Protein AF-A0A3D8YUL3-F1 (afdb_monomer_lite)

Secondary structure (DSSP, 8-state):
-----HHHHHHHHHTTS-EEEEEEEEEEEEEETTTTEEEEEEEEEEEEEE---GGGS-HHHHHHHHHHHHTT-SS---S--EEEETTTTEEEEE-SSS-EEEEESSHHHHHHHHHHTGGGS-GGGHHHHHHHHT-TTTT----HHHHHHHHHHHHHHHHHHT--TTS--EEEEEEEEEEETTTHHHHHHHHTTTT-EEEEEEE-SSEEEEEEEEEEEGGGHHHHHHHHHHHHHHTT-EEEEEEEEE--

Radius of gyration: 23.34 Å; chains: 1; bounding box: 50×56×54 Å

Structure (mmCIF, N/CA/C/O backbone):
data_AF-A0A3D8YUL3-F1
#
_entry.id   AF-A0A3D8YUL3-F1
#
loop_
_atom_site.group_PDB
_atom_site.id
_atom_site.type_symbol
_atom_site.label_atom_id
_atom_site.label_alt_id
_atom_site.label_comp_id
_atom_site.label_asym_id
_atom_site.label_entity_id
_atom_site.label_seq_id
_atom_site.pdbx_PDB_ins_code
_atom_site.Cartn_x
_atom_site.Cartn_y
_atom_site.Cartn_z
_atom_site.occupancy
_atom_site.B_iso_or_equiv
_atom_site.auth_seq_id
_atom_site.auth_comp_id
_atom_site.auth_asym_id
_atom_site.auth_atom_id
_atom_site.pdbx_PDB_model_num
ATOM 1 N N . MET A 1 1 ? -24.463 14.672 3.039 1.00 46.53 1 MET A N 1
ATOM 2 C CA . MET A 1 1 ? -24.343 13.556 3.994 1.00 46.53 1 MET A CA 1
ATOM 3 C C . MET A 1 1 ? -25.444 12.566 3.680 1.00 46.53 1 MET A C 1
ATOM 5 O O . MET A 1 1 ? -26.609 12.897 3.872 1.00 46.53 1 MET A O 1
ATOM 9 N N . PHE A 1 2 ? -25.088 11.415 3.109 1.00 48.72 2 PHE A N 1
ATOM 10 C CA . PHE A 1 2 ? -25.977 10.251 3.102 1.00 48.72 2 PHE A CA 1
ATOM 11 C C . PHE A 1 2 ? -26.257 9.870 4.565 1.00 48.72 2 PHE A C 1
ATOM 13 O O . PHE A 1 2 ? -25.435 10.176 5.428 1.00 48.72 2 PHE A O 1
ATOM 20 N N . GLY A 1 3 ? -27.456 9.363 4.858 1.00 52.59 3 GLY A N 1
ATOM 21 C CA . GLY A 1 3 ? -27.973 9.239 6.223 1.00 52.59 3 GLY A CA 1
ATOM 22 C C . GLY A 1 3 ? -26.987 8.537 7.153 1.00 52.59 3 GLY A C 1
ATOM 23 O O . GLY A 1 3 ? -26.767 7.342 7.031 1.00 52.59 3 GLY A O 1
ATOM 24 N N . ASN A 1 4 ? -26.388 9.287 8.077 1.00 60.47 4 ASN A N 1
ATOM 25 C CA . ASN A 1 4 ? -25.514 8.725 9.091 1.00 60.47 4 ASN A CA 1
ATOM 26 C C . ASN A 1 4 ? -26.386 7.976 10.120 1.00 60.47 4 ASN A C 1
ATOM 28 O O . ASN A 1 4 ? -26.908 8.587 11.050 1.00 60.4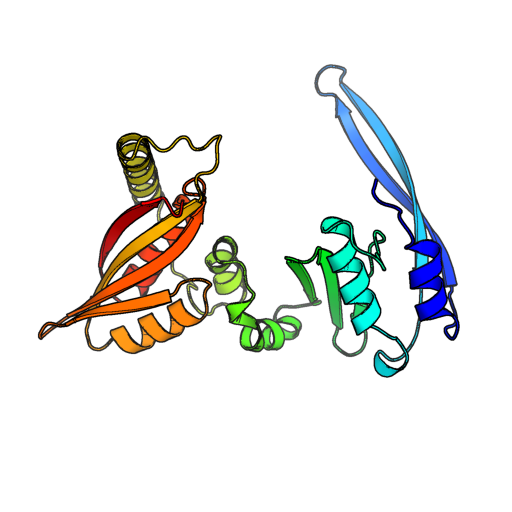7 4 ASN A O 1
ATOM 32 N N . ASN A 1 5 ? -26.572 6.668 9.927 1.00 66.31 5 ASN A N 1
ATOM 33 C CA . ASN A 1 5 ? -27.245 5.773 10.882 1.00 66.31 5 ASN A CA 1
ATOM 34 C C . ASN A 1 5 ? -26.291 5.195 11.943 1.00 66.31 5 ASN A C 1
ATOM 36 O O . ASN A 1 5 ? -26.680 4.298 12.694 1.00 66.31 5 ASN A O 1
ATOM 40 N N . THR A 1 6 ? -25.067 5.723 12.034 1.00 63.62 6 THR A N 1
ATOM 41 C CA . THR A 1 6 ? -24.030 5.204 12.930 1.00 63.62 6 THR A CA 1
ATOM 42 C C . THR A 1 6 ? -24.463 5.119 14.394 1.00 63.62 6 THR A C 1
ATOM 44 O O . THR A 1 6 ? -24.283 4.044 14.974 1.00 63.62 6 THR A O 1
ATOM 47 N N . PRO A 1 7 ? -25.074 6.159 15.008 1.00 66.31 7 PRO A N 1
ATOM 48 C CA . PRO A 1 7 ? -25.342 6.127 16.445 1.00 66.31 7 PRO A CA 1
ATOM 49 C C . PRO A 1 7 ? -26.291 4.995 16.856 1.00 66.31 7 PRO A C 1
ATOM 51 O O . PRO A 1 7 ? -26.137 4.421 17.933 1.00 66.31 7 PRO A O 1
ATOM 54 N N . GLU A 1 8 ? -27.254 4.662 15.992 1.00 80.50 8 GLU A N 1
ATOM 55 C CA . GLU A 1 8 ? -28.195 3.561 16.213 1.00 80.50 8 GLU A CA 1
ATOM 56 C C . GLU A 1 8 ? -27.529 2.214 15.921 1.00 80.50 8 GLU A C 1
ATOM 58 O O . GLU A 1 8 ? -27.559 1.317 16.761 1.00 80.50 8 GLU A O 1
ATOM 63 N N . TYR A 1 9 ? -26.847 2.083 14.780 1.00 89.81 9 TYR A N 1
ATOM 64 C CA . TYR A 1 9 ? -26.266 0.809 14.364 1.00 89.81 9 TYR A CA 1
ATOM 65 C C . TYR A 1 9 ? -25.121 0.341 15.272 1.00 89.81 9 TYR A C 1
ATOM 67 O O . TYR A 1 9 ? -25.131 -0.799 15.742 1.00 89.81 9 TYR A O 1
ATOM 75 N N . LEU A 1 10 ? -24.145 1.207 15.569 1.00 89.62 10 LEU A N 1
ATOM 76 C CA . LEU A 1 10 ? -23.041 0.848 16.463 1.00 89.62 10 LEU A CA 1
ATOM 77 C C . LEU A 1 10 ? -23.545 0.620 17.897 1.00 89.62 10 LEU A C 1
ATOM 79 O O . LEU A 1 10 ? -23.090 -0.308 18.571 1.00 89.62 10 LEU A O 1
ATOM 83 N N . GLY A 1 11 ? -24.530 1.409 18.339 1.00 87.81 11 GLY A N 1
ATOM 84 C CA . GLY A 1 11 ? -25.222 1.206 19.612 1.00 87.81 11 GLY A CA 1
ATOM 85 C C . GLY A 1 11 ? -25.878 -0.173 19.713 1.00 87.81 11 GLY A C 1
ATOM 86 O O . GLY A 1 11 ? -25.672 -0.879 20.701 1.00 87.81 11 GLY A O 1
ATOM 87 N N . ASP A 1 12 ? -26.591 -0.606 18.672 1.00 91.31 12 ASP A N 1
ATOM 88 C CA . ASP A 1 12 ? -27.233 -1.922 18.609 1.00 91.31 12 ASP A CA 1
ATOM 89 C C . ASP A 1 12 ? -26.212 -3.066 18.652 1.00 91.31 12 ASP A C 1
ATOM 91 O O . ASP A 1 12 ? -26.388 -4.037 19.403 1.00 91.31 12 ASP A O 1
ATOM 95 N N . LEU A 1 13 ? -25.111 -2.943 17.901 1.00 92.69 13 LEU A N 1
ATOM 96 C CA . LEU A 1 13 ? -24.024 -3.930 17.893 1.00 92.69 13 LEU A CA 1
ATOM 97 C C . LEU A 1 13 ? -23.342 -4.066 19.263 1.00 92.69 13 LEU A C 1
ATOM 99 O O . LEU A 1 13 ? -22.870 -5.153 19.610 1.00 92.69 13 LEU A O 1
ATOM 103 N N . LEU A 1 14 ? -23.308 -2.986 20.046 1.00 92.19 14 LEU A N 1
ATOM 104 C CA . LEU A 1 14 ? -22.691 -2.929 21.372 1.00 92.19 14 LEU A CA 1
ATOM 105 C C . LEU A 1 14 ? -23.702 -3.027 22.524 1.00 92.19 14 LEU A C 1
ATOM 107 O O . LEU A 1 14 ? -23.299 -3.000 23.682 1.00 92.19 14 LEU A O 1
ATOM 111 N N . SER A 1 15 ? -24.991 -3.229 22.239 1.00 90.12 15 SER A N 1
ATOM 112 C CA . SER A 1 15 ? -26.097 -3.196 23.218 1.00 90.12 15 SER A CA 1
ATOM 113 C C . SER A 1 15 ? -25.964 -4.157 24.407 1.00 90.12 15 SER A C 1
ATOM 115 O O . SER A 1 15 ? -26.596 -3.964 25.444 1.00 90.12 15 SER A O 1
ATOM 117 N N . LYS A 1 16 ? -25.154 -5.211 24.270 1.00 90.50 16 LYS A N 1
ATOM 118 C CA . LYS A 1 16 ? -24.886 -6.208 25.323 1.00 90.50 16 LYS A CA 1
ATOM 119 C C . LYS A 1 16 ? -23.620 -5.923 26.131 1.00 90.50 16 LYS A C 1
ATOM 121 O O . LYS A 1 16 ? -23.308 -6.691 27.039 1.00 90.50 16 LYS A O 1
ATOM 126 N N . GLN A 1 17 ? -22.865 -4.895 25.764 1.00 92.88 17 GLN A N 1
ATOM 127 C CA . GLN A 1 17 ? -21.595 -4.554 26.389 1.00 92.88 17 GLN A CA 1
ATOM 128 C C . GLN A 1 17 ? -21.795 -3.483 27.459 1.00 92.88 17 GLN A C 1
ATOM 130 O O . GLN A 1 17 ? -22.723 -2.679 27.388 1.00 92.88 17 GLN A O 1
ATOM 135 N N . ASN A 1 18 ? -20.902 -3.464 28.447 1.00 92.50 18 ASN A N 1
ATOM 136 C CA . ASN A 1 18 ? -20.789 -2.317 29.336 1.00 92.50 18 ASN A CA 1
ATOM 137 C C . ASN A 1 18 ? -19.987 -1.226 28.619 1.00 92.50 18 ASN A C 1
ATOM 139 O O . ASN A 1 18 ? -18.898 -1.512 28.117 1.00 92.50 18 ASN A O 1
ATOM 143 N N . ILE A 1 19 ? -20.534 -0.013 28.560 1.00 93.50 19 ILE A N 1
ATOM 144 C CA . ILE A 1 19 ? -19.929 1.122 27.863 1.00 93.50 19 ILE A CA 1
ATOM 145 C C . ILE A 1 19 ? -19.632 2.206 28.893 1.00 93.50 19 ILE A C 1
ATOM 147 O O . ILE A 1 19 ? -20.547 2.714 29.542 1.00 93.50 19 ILE A O 1
ATOM 151 N N . GLU A 1 20 ? -18.359 2.559 29.025 1.00 94.88 20 GLU A N 1
ATOM 152 C CA . GLU A 1 20 ? -17.929 3.740 29.772 1.00 94.88 20 GLU A CA 1
ATOM 153 C C . GLU A 1 20 ? -17.822 4.916 28.798 1.00 94.88 20 GLU A C 1
ATOM 155 O O . GLU A 1 20 ? -17.367 4.744 27.669 1.00 94.88 20 GLU A O 1
ATOM 160 N N . GLU A 1 21 ? -18.276 6.102 29.198 1.00 93.81 21 GLU A N 1
ATOM 161 C CA . GLU A 1 21 ? -18.210 7.302 28.359 1.00 93.81 21 GLU A CA 1
ATOM 162 C C . GLU A 1 21 ? -17.396 8.387 29.059 1.00 93.81 21 GLU A C 1
ATOM 164 O O . GLU A 1 21 ? -17.636 8.694 30.228 1.00 93.81 21 GLU A O 1
ATOM 169 N N . GLU A 1 22 ? -16.491 9.016 28.316 1.00 94.81 22 GLU A N 1
ATOM 170 C CA . GLU A 1 22 ? -15.745 10.191 28.755 1.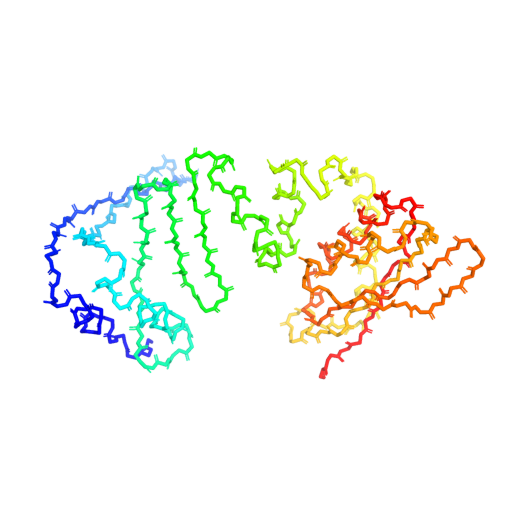00 94.81 22 GLU A CA 1
ATOM 171 C C . GLU A 1 22 ? -15.825 11.300 27.704 1.00 94.81 22 GLU A C 1
ATOM 173 O O . GLU A 1 22 ? -16.029 11.054 26.512 1.00 94.81 22 GLU A O 1
ATOM 178 N N . ILE A 1 23 ? -15.673 12.544 28.154 1.00 93.31 23 ILE A N 1
ATOM 179 C CA . ILE A 1 23 ? -15.516 13.704 27.277 1.00 93.31 23 ILE A CA 1
ATOM 180 C C . ILE A 1 23 ? -14.051 14.110 27.335 1.00 93.31 23 ILE A C 1
ATOM 182 O O . ILE A 1 23 ? -13.545 14.470 28.401 1.00 93.31 23 ILE A O 1
ATOM 186 N N . LEU A 1 24 ? -13.392 14.053 26.185 1.00 91.06 24 LEU A N 1
ATOM 187 C CA . LEU A 1 24 ? -12.014 14.476 26.002 1.00 91.06 24 LEU A CA 1
ATOM 188 C C . LEU A 1 24 ? -11.969 15.756 25.166 1.00 91.06 24 LEU A C 1
ATOM 190 O O . LEU A 1 24 ? -12.957 16.174 24.557 1.00 91.06 24 LEU A O 1
ATOM 194 N N . TYR A 1 25 ? -10.807 16.399 25.179 1.00 88.19 25 TYR A N 1
ATOM 195 C CA . TYR A 1 25 ? -10.575 17.637 24.456 1.00 88.19 25 TYR A CA 1
ATOM 196 C C . TYR A 1 25 ? -9.266 17.544 23.694 1.00 88.19 25 TYR A C 1
ATOM 198 O O . TYR A 1 25 ? -8.258 17.122 24.258 1.00 88.19 25 TYR A O 1
ATOM 206 N N . ASP A 1 26 ? -9.305 17.973 22.445 1.00 85.19 26 ASP A N 1
ATOM 207 C CA . ASP A 1 26 ? -8.142 18.187 21.603 1.00 85.19 26 ASP A CA 1
ATOM 208 C C . ASP A 1 26 ? -7.903 19.693 21.515 1.00 85.19 26 ASP A C 1
ATOM 210 O O . ASP A 1 26 ? -8.863 20.470 21.454 1.00 85.19 26 ASP A O 1
ATOM 214 N N . ILE A 1 27 ? -6.646 20.112 21.595 1.00 84.56 27 ILE A N 1
ATOM 215 C CA . ILE A 1 27 ? -6.261 21.522 21.530 1.00 84.56 27 ILE A CA 1
ATOM 216 C C . ILE A 1 27 ? -5.366 21.661 20.313 1.00 84.56 27 ILE A C 1
ATOM 218 O O . ILE A 1 27 ? -4.245 21.160 20.312 1.00 84.56 27 ILE A O 1
ATOM 222 N N . ASP A 1 28 ? -5.885 22.343 19.303 1.00 81.12 28 ASP A N 1
ATOM 223 C CA . ASP A 1 28 ? -5.140 22.703 18.108 1.00 81.12 28 ASP A CA 1
ATOM 224 C C . ASP A 1 28 ? -4.705 24.167 18.220 1.00 81.12 28 ASP A C 1
ATOM 226 O O . ASP A 1 28 ? -5.500 25.033 18.599 1.00 81.12 28 ASP A O 1
ATOM 230 N N . GLU A 1 29 ? -3.438 24.446 17.942 1.00 84.38 29 GLU A N 1
ATOM 231 C CA . GLU A 1 29 ? -2.856 25.782 18.045 1.00 84.38 29 GLU A CA 1
ATOM 232 C C . GLU A 1 29 ? -2.424 26.240 16.656 1.00 84.38 29 GLU A C 1
ATOM 234 O O . GLU A 1 29 ? -1.414 25.780 16.126 1.00 84.38 29 GLU A O 1
ATOM 239 N N . ASP A 1 30 ? -3.166 27.181 16.076 1.00 81.00 30 ASP A N 1
ATOM 240 C CA . ASP A 1 30 ? -2.811 27.767 14.788 1.00 81.00 30 ASP A CA 1
ATOM 241 C C . ASP A 1 30 ? -2.088 29.099 15.001 1.00 81.00 30 ASP A C 1
ATOM 243 O O . ASP A 1 30 ? -2.622 30.040 15.603 1.00 81.00 30 ASP A O 1
ATOM 247 N N . TYR A 1 31 ? -0.841 29.172 14.540 1.00 83.00 31 TYR A N 1
ATOM 248 C CA . TYR A 1 31 ? -0.029 30.376 14.626 1.00 83.00 31 TYR A CA 1
ATOM 249 C C . TYR A 1 31 ? -0.156 31.193 13.342 1.00 83.00 31 TYR A C 1
ATOM 251 O O . TYR A 1 31 ? 0.355 30.825 12.286 1.00 83.00 31 TYR A O 1
ATOM 259 N N . ASP A 1 32 ? -0.776 32.364 13.452 1.00 80.38 32 ASP A N 1
ATOM 260 C CA . ASP A 1 32 ? -0.859 33.313 12.352 1.00 80.38 32 ASP A CA 1
ATOM 261 C C . ASP A 1 32 ? 0.457 34.101 12.239 1.00 80.38 32 ASP A C 1
ATOM 263 O O . ASP A 1 32 ? 0.702 35.058 12.983 1.00 80.38 32 ASP A O 1
ATOM 267 N N . GLU A 1 33 ? 1.298 33.717 11.274 1.00 82.19 33 GLU A N 1
ATOM 268 C CA . GLU A 1 33 ? 2.580 34.375 10.983 1.00 82.19 33 GLU A CA 1
ATOM 269 C C . GLU A 1 33 ? 2.439 35.863 10.600 1.00 82.19 33 GLU A C 1
ATOM 271 O O . GLU A 1 33 ? 3.377 36.640 10.790 1.00 82.19 33 GLU A O 1
ATOM 276 N N . LEU A 1 34 ? 1.281 36.294 10.082 1.00 78.44 34 LEU A N 1
ATOM 277 C CA . LEU A 1 34 ? 1.038 37.677 9.655 1.00 78.44 34 LEU A CA 1
ATOM 278 C C . LEU A 1 34 ? 0.631 38.577 10.823 1.00 78.44 34 LEU A C 1
ATOM 280 O O . LEU A 1 34 ? 1.017 39.749 10.861 1.00 78.44 34 LEU A O 1
ATOM 284 N N . THR A 1 35 ? -0.165 38.063 11.765 1.00 85.00 35 THR A N 1
ATOM 285 C CA . THR A 1 35 ? -0.631 38.840 12.927 1.00 85.00 35 THR A CA 1
ATOM 286 C C . THR A 1 35 ? 0.176 38.587 14.200 1.00 85.00 35 THR A C 1
ATOM 288 O O . THR A 1 35 ? 0.048 39.354 15.161 1.00 85.00 35 THR A O 1
ATOM 291 N N . GLY A 1 36 ? 1.027 37.557 14.208 1.00 82.81 36 GLY A N 1
ATOM 292 C CA . GLY A 1 36 ? 1.832 37.137 15.352 1.00 82.81 36 GLY A CA 1
ATOM 293 C C . GLY A 1 36 ? 0.999 36.591 16.514 1.00 82.81 36 GLY A C 1
ATOM 294 O O . GLY A 1 36 ? 1.448 36.649 17.660 1.00 82.81 36 GLY A O 1
ATOM 295 N N . LYS A 1 37 ? -0.230 36.131 16.247 1.00 82.94 37 LYS A N 1
ATOM 296 C CA . LYS A 1 37 ? -1.164 35.608 17.250 1.00 82.94 37 LYS A CA 1
ATOM 297 C C . LYS A 1 37 ? -1.327 34.102 17.101 1.00 82.94 37 LYS A C 1
ATOM 299 O O . LYS A 1 37 ? -1.480 33.611 15.991 1.00 82.94 37 LYS A O 1
ATOM 304 N N . THR A 1 38 ? -1.395 33.408 18.230 1.00 83.25 38 THR A N 1
ATOM 305 C CA . THR A 1 38 ? -1.834 32.011 18.290 1.00 83.25 38 THR A CA 1
ATOM 306 C C . THR A 1 38 ? -3.340 31.970 18.524 1.00 83.25 38 THR A C 1
ATOM 308 O O . THR A 1 38 ? -3.849 32.635 19.433 1.00 83.25 38 THR A O 1
ATOM 311 N N . MET A 1 39 ? -4.058 31.223 17.694 1.00 81.75 39 MET A N 1
ATOM 312 C CA . MET A 1 39 ? -5.452 30.856 17.908 1.00 81.75 39 MET A CA 1
ATOM 313 C C . MET A 1 39 ? -5.497 29.434 18.454 1.00 81.75 39 MET A C 1
ATOM 315 O O . MET A 1 39 ? -5.098 28.498 17.774 1.00 81.75 39 MET A O 1
ATOM 319 N N . GLU A 1 40 ? -6.005 29.276 19.673 1.00 83.56 40 GLU A N 1
ATOM 320 C CA . GLU A 1 40 ? -6.256 27.957 20.255 1.00 83.56 40 GLU A CA 1
ATOM 321 C C . GLU A 1 40 ? -7.685 27.517 19.917 1.00 83.56 40 GLU A C 1
ATOM 323 O O . GLU A 1 40 ? -8.667 28.165 20.301 1.00 83.56 40 GLU A O 1
ATOM 328 N N . MET A 1 41 ? -7.814 26.405 19.203 1.00 79.88 41 MET A N 1
ATOM 329 C CA . MET A 1 41 ? -9.073 25.730 18.932 1.00 79.88 41 MET A CA 1
ATOM 330 C C . MET A 1 41 ? -9.198 24.518 19.846 1.00 79.88 41 MET A C 1
ATOM 332 O O . MET A 1 41 ? -8.473 23.538 19.721 1.00 79.88 41 MET A O 1
ATOM 336 N N . LYS A 1 42 ? -10.157 24.575 20.772 1.00 85.12 42 LYS A N 1
ATOM 337 C CA . LYS A 1 42 ? -10.472 23.450 21.652 1.00 85.12 42 LYS A CA 1
ATOM 338 C C . LYS A 1 42 ? -11.620 22.634 21.065 1.00 85.12 42 LYS A C 1
ATOM 340 O O . LYS A 1 42 ? -12.771 23.072 21.112 1.00 85.12 42 LYS A O 1
ATOM 345 N N . ASN A 1 43 ? -11.318 21.446 20.561 1.00 85.81 43 ASN A N 1
ATOM 346 C CA . ASN A 1 43 ? -12.297 20.512 20.023 1.00 85.81 43 ASN A CA 1
ATOM 347 C C . ASN A 1 43 ? -12.708 19.515 21.109 1.00 85.81 43 ASN A C 1
ATOM 349 O O . ASN A 1 43 ? -11.889 18.771 21.635 1.00 85.81 43 ASN A O 1
ATOM 353 N N . GLU A 1 44 ? -13.986 19.509 21.473 1.00 90.62 44 GLU A N 1
ATOM 354 C CA . GLU A 1 44 ? -14.546 18.522 22.397 1.00 90.62 44 GLU A CA 1
ATOM 355 C C . GLU A 1 44 ? -14.959 17.265 21.628 1.00 90.62 44 GLU A C 1
ATOM 357 O O . GLU A 1 44 ? -15.633 17.358 20.601 1.00 90.62 44 GLU A O 1
ATOM 362 N N . PHE A 1 45 ? -14.611 16.087 22.144 1.00 88.75 45 PHE A N 1
ATOM 363 C CA . PHE A 1 45 ? -15.058 14.821 21.577 1.00 88.75 45 PHE A CA 1
ATOM 364 C C . PHE A 1 45 ? -15.453 13.824 22.664 1.00 88.75 45 PHE A C 1
ATOM 366 O O . PHE A 1 45 ? -14.844 13.725 23.730 1.00 88.75 45 PHE A O 1
ATOM 373 N N . LYS A 1 46 ? -16.518 13.070 22.386 1.00 91.19 46 LYS A N 1
ATOM 374 C CA . LYS A 1 46 ? -16.999 12.000 23.256 1.00 91.19 46 LYS A CA 1
ATOM 375 C C . LYS A 1 46 ? -16.301 10.699 22.883 1.00 91.19 46 LYS A C 1
ATOM 377 O O . LYS A 1 46 ? -16.377 10.271 21.734 1.00 91.19 46 LYS A O 1
ATOM 382 N N . VAL A 1 47 ? -15.714 10.039 23.872 1.00 93.31 47 VAL A N 1
ATOM 383 C CA . VAL A 1 47 ? -15.101 8.720 23.720 1.00 93.31 47 VAL A CA 1
ATOM 384 C C . VAL A 1 47 ? -15.920 7.689 24.478 1.00 93.31 47 VAL A C 1
ATOM 386 O O . VAL A 1 47 ? -16.412 7.949 25.576 1.00 93.31 47 VAL A O 1
ATOM 389 N N . LYS A 1 48 ? -16.079 6.514 23.868 1.00 93.31 48 LYS A N 1
ATOM 390 C CA . LYS A 1 48 ? -16.744 5.359 24.469 1.00 93.31 48 LYS A CA 1
ATOM 391 C C . LYS A 1 48 ? -15.749 4.215 24.599 1.00 93.31 48 LYS A C 1
ATOM 393 O O . LYS A 1 48 ? -15.154 3.806 23.604 1.00 93.31 48 LYS A O 1
ATOM 398 N N . PHE A 1 49 ? -15.607 3.676 25.801 1.00 94.62 49 PHE A N 1
ATOM 399 C CA . PHE A 1 49 ? -14.746 2.539 26.093 1.00 94.62 49 PHE A CA 1
ATOM 400 C C . PHE A 1 49 ? -15.582 1.278 26.275 1.00 94.62 49 PHE A C 1
ATOM 402 O O . PHE A 1 49 ? -16.559 1.255 27.026 1.00 94.62 49 PHE A O 1
ATOM 409 N N . VAL A 1 50 ? -15.179 0.213 25.582 1.00 94.75 50 VAL A N 1
ATOM 410 C CA . VAL A 1 50 ? -15.804 -1.108 25.673 1.00 94.75 50 VAL A CA 1
ATOM 411 C C . VAL A 1 50 ? -14.739 -2.139 26.006 1.00 94.75 50 VAL A C 1
ATOM 413 O O . VAL A 1 50 ? -13.906 -2.487 25.172 1.00 94.75 50 VAL A O 1
ATOM 416 N N . TYR A 1 51 ? -14.796 -2.665 27.226 1.00 93.75 51 TYR A N 1
ATOM 417 C CA . TYR A 1 51 ? -13.889 -3.709 27.693 1.00 93.75 51 TYR A CA 1
ATOM 418 C C . TYR A 1 51 ? -14.540 -5.076 27.505 1.00 93.75 51 TYR A C 1
ATOM 420 O O . TYR A 1 51 ? -15.377 -5.501 28.301 1.00 93.75 51 TYR A O 1
ATOM 428 N N . SER A 1 52 ? -14.183 -5.770 26.425 1.00 92.31 52 SER A N 1
ATOM 429 C CA . SER A 1 52 ? -14.737 -7.091 26.128 1.00 92.31 52 SER A CA 1
ATOM 430 C C . SER A 1 52 ? -13.795 -7.926 25.270 1.00 92.31 52 SER A C 1
ATOM 432 O O . SER A 1 52 ? -12.955 -7.401 24.543 1.00 92.31 52 SER A O 1
ATOM 434 N N . GLY A 1 53 ? -13.941 -9.250 25.329 1.00 91.88 53 GLY A N 1
ATOM 435 C CA . GLY A 1 53 ? -13.210 -10.134 24.423 1.00 91.88 53 GLY A CA 1
ATOM 436 C C . GLY A 1 53 ? -13.723 -9.984 22.990 1.00 91.88 53 GLY A C 1
ATOM 437 O O . GLY A 1 53 ? -14.928 -10.000 22.776 1.00 91.88 53 GLY A O 1
ATOM 438 N N . LEU A 1 54 ? -12.838 -9.933 21.991 1.00 88.06 54 LEU A N 1
ATOM 439 C CA . LEU A 1 54 ? -13.205 -9.668 20.586 1.00 88.06 54 LEU A CA 1
ATOM 440 C C . LEU A 1 54 ? -14.358 -10.544 20.052 1.00 88.06 54 LEU A C 1
ATOM 442 O O . LEU A 1 54 ? -15.178 -10.085 19.265 1.00 88.06 54 LEU A O 1
ATOM 446 N N . LYS A 1 55 ? -14.457 -11.802 20.504 1.00 89.88 55 LYS A N 1
ATOM 447 C CA . LYS A 1 55 ? -15.514 -12.746 20.094 1.00 89.88 55 LYS A CA 1
ATOM 448 C C . LYS A 1 55 ? -16.922 -12.372 20.575 1.00 89.88 55 LYS A C 1
ATOM 450 O O . LYS A 1 55 ? -17.886 -12.905 20.034 1.00 89.88 55 LYS A O 1
ATOM 455 N N . SER A 1 56 ? -17.055 -11.529 21.598 1.00 91.62 56 SER A N 1
ATOM 456 C CA . SER A 1 56 ? -18.353 -11.032 22.075 1.00 91.62 56 SER A CA 1
ATOM 457 C C . SER A 1 56 ? -18.830 -9.807 21.282 1.00 91.62 56 SER A C 1
ATOM 459 O O . SER A 1 56 ? -19.991 -9.416 21.411 1.00 91.62 56 SER A O 1
ATOM 461 N N . ILE A 1 57 ? -17.944 -9.209 20.480 1.00 92.00 57 ILE A N 1
ATOM 462 C CA . ILE A 1 57 ? -18.204 -8.033 19.656 1.00 92.00 57 ILE A CA 1
ATOM 463 C C . ILE A 1 57 ? -18.460 -8.503 18.226 1.00 92.00 57 ILE A C 1
ATOM 465 O O . ILE A 1 57 ? -17.704 -9.300 17.666 1.00 92.00 57 ILE A O 1
ATOM 469 N N . SER A 1 58 ? -19.499 -7.967 17.591 1.00 94.00 58 SER A N 1
ATOM 470 C CA . SER A 1 58 ? -19.786 -8.188 16.168 1.00 94.00 58 SER A CA 1
ATOM 471 C C . SER A 1 58 ? -18.818 -7.399 15.271 1.00 94.00 58 SER A C 1
ATOM 473 O O . SER A 1 58 ? -19.239 -6.627 14.417 1.00 94.00 58 SER A O 1
ATOM 475 N N . TYR A 1 59 ? -17.504 -7.575 15.458 1.00 94.69 59 TYR A N 1
ATOM 476 C CA . TYR A 1 59 ? -16.460 -6.747 14.842 1.00 94.69 59 TYR A CA 1
ATOM 477 C C . TYR A 1 59 ? -16.534 -6.728 13.309 1.00 94.69 59 TYR A C 1
ATOM 479 O O . TYR A 1 59 ? -16.285 -5.700 12.697 1.00 94.69 59 TYR A O 1
ATOM 487 N N . ARG A 1 60 ? -16.948 -7.830 12.671 1.00 95.31 60 ARG A N 1
ATOM 488 C CA . ARG A 1 60 ? -17.136 -7.884 11.210 1.00 95.31 60 ARG A CA 1
ATOM 489 C C . ARG A 1 60 ? -18.211 -6.916 10.719 1.00 95.31 60 ARG A C 1
ATOM 491 O O . ARG A 1 60 ? -18.032 -6.286 9.684 1.00 95.31 60 ARG A O 1
ATOM 498 N N . GLU A 1 61 ? -19.304 -6.798 11.467 1.00 95.38 61 GLU A N 1
ATOM 499 C CA . GLU A 1 61 ? -20.400 -5.884 11.148 1.00 95.38 61 GLU A CA 1
ATOM 500 C C . GLU A 1 61 ? -20.003 -4.425 11.394 1.00 95.38 61 GLU A C 1
ATOM 502 O O . GLU A 1 61 ? -20.454 -3.548 10.658 1.00 95.38 61 GLU A O 1
ATOM 507 N N . ILE A 1 62 ? -19.106 -4.182 12.359 1.00 95.12 62 ILE A N 1
ATOM 508 C CA . ILE A 1 62 ? -18.484 -2.871 12.575 1.00 95.12 62 ILE A CA 1
ATOM 509 C C . ILE A 1 62 ? -17.605 -2.498 11.372 1.00 95.12 62 ILE A C 1
ATOM 511 O O . ILE A 1 62 ? -17.845 -1.476 10.740 1.00 95.12 62 ILE A O 1
ATOM 515 N N . LEU A 1 63 ? -16.644 -3.350 10.993 1.00 95.50 63 LEU A N 1
ATOM 516 C CA . LEU A 1 63 ? -15.746 -3.094 9.853 1.00 95.50 63 LEU A CA 1
ATOM 517 C C . LEU A 1 63 ? -16.520 -2.882 8.544 1.00 95.50 63 LEU A C 1
ATOM 519 O O . LEU A 1 63 ? -16.206 -1.992 7.758 1.00 95.50 63 LEU A O 1
ATOM 523 N N . LYS A 1 64 ? -17.580 -3.668 8.327 1.00 94.62 64 LYS A N 1
ATOM 524 C CA . LYS A 1 64 ? -18.482 -3.495 7.185 1.00 94.62 64 LYS A CA 1
ATOM 525 C C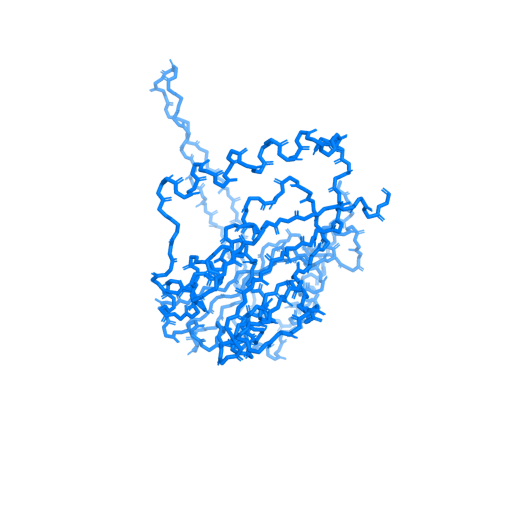 . LYS A 1 64 ? -19.207 -2.148 7.220 1.00 94.62 64 LYS A C 1
ATOM 527 O O . LYS A 1 64 ? -19.334 -1.514 6.178 1.00 94.62 64 LYS A O 1
ATOM 532 N N . GLY A 1 65 ? -19.682 -1.727 8.392 1.00 94.38 65 GLY A N 1
ATOM 533 C CA . GLY A 1 65 ? -20.303 -0.418 8.579 1.00 94.38 65 GLY A CA 1
ATOM 534 C C . GLY A 1 65 ? -19.344 0.725 8.246 1.00 94.38 65 GLY A C 1
ATOM 535 O O . GLY A 1 65 ? -19.732 1.641 7.526 1.00 94.38 65 GLY A O 1
ATOM 536 N N . ILE A 1 66 ? -18.088 0.632 8.694 1.00 94.31 66 ILE A N 1
ATOM 537 C CA . ILE A 1 66 ? -17.044 1.626 8.401 1.00 94.31 66 ILE A CA 1
ATOM 538 C C . ILE A 1 66 ? -16.834 1.747 6.889 1.00 94.31 66 ILE A C 1
ATOM 540 O O . ILE A 1 66 ? -17.001 2.823 6.325 1.00 94.31 66 ILE A O 1
ATOM 544 N N . GLY A 1 67 ? -16.579 0.631 6.199 1.00 93.75 67 GLY A N 1
ATOM 545 C CA . GLY A 1 67 ? -16.374 0.665 4.747 1.00 93.75 67 GLY A CA 1
ATOM 546 C C . GLY A 1 67 ? -17.604 1.142 3.956 1.00 93.75 67 GLY A C 1
ATOM 547 O O . GLY A 1 67 ? -17.490 1.782 2.914 1.00 93.75 67 GLY A O 1
ATOM 548 N N . ASN A 1 68 ? -18.810 0.879 4.459 1.00 93.31 68 ASN A N 1
ATOM 549 C CA . ASN A 1 68 ? -20.043 1.347 3.831 1.00 93.31 68 ASN A CA 1
ATOM 550 C C . ASN A 1 68 ? -20.225 2.874 3.895 1.00 93.31 68 ASN A C 1
ATOM 552 O O . ASN A 1 68 ? -20.925 3.419 3.038 1.00 93.31 68 ASN A O 1
ATOM 556 N N . TYR A 1 69 ? -19.619 3.554 4.876 1.00 90.31 69 TYR A N 1
ATOM 557 C CA . TYR A 1 69 ? -19.803 4.989 5.098 1.00 90.31 69 TYR A CA 1
ATOM 558 C C . TYR A 1 69 ? -19.301 5.834 3.918 1.00 90.31 69 TYR A C 1
ATOM 560 O O . TYR A 1 69 ? -20.077 6.620 3.369 1.00 90.31 69 TYR A O 1
ATOM 568 N N . GLU A 1 70 ? -18.066 5.616 3.447 1.00 83.50 70 GLU A N 1
ATOM 569 C CA . GLU A 1 70 ? -17.528 6.321 2.265 1.00 83.50 70 GLU A CA 1
ATOM 570 C C . GLU A 1 70 ? -18.299 5.984 0.980 1.00 83.50 70 GLU A C 1
ATOM 572 O O . GLU A 1 70 ? -18.470 6.826 0.099 1.00 83.50 70 GLU A O 1
ATOM 577 N N . GLN A 1 71 ? -18.841 4.768 0.896 1.00 85.88 71 GLN A N 1
ATOM 578 C CA . GLN A 1 71 ? -19.605 4.295 -0.260 1.00 85.88 71 GLN A CA 1
ATOM 579 C C . GLN A 1 71 ? -21.073 4.763 -0.258 1.00 85.88 71 GLN A C 1
ATOM 581 O O . GLN A 1 71 ? -21.817 4.443 -1.190 1.00 85.88 71 GLN A O 1
ATOM 586 N N . GLY A 1 72 ? -21.520 5.476 0.785 1.00 87.62 72 GLY A N 1
ATOM 587 C CA . GLY A 1 72 ? -22.908 5.920 0.941 1.00 87.62 72 GLY A CA 1
ATOM 588 C C . GLY A 1 72 ? -23.914 4.768 1.063 1.00 87.62 72 GLY A C 1
ATOM 589 O O . GLY A 1 72 ? -25.028 4.873 0.547 1.00 87.62 72 GLY A O 1
ATOM 590 N N . ARG A 1 73 ? -23.515 3.648 1.685 1.00 89.31 73 ARG A N 1
ATOM 591 C CA . ARG A 1 73 ? -24.330 2.430 1.852 1.00 89.31 73 ARG A CA 1
ATOM 592 C C . ARG A 1 73 ? -24.785 2.242 3.296 1.00 89.31 73 ARG A C 1
ATOM 594 O O . ARG A 1 73 ? -24.087 2.626 4.220 1.00 89.31 73 ARG A O 1
ATOM 601 N N . ASP A 1 74 ? -25.904 1.543 3.474 1.00 88.94 74 ASP A N 1
ATOM 602 C CA . ASP A 1 74 ? -26.421 1.156 4.789 1.00 88.94 74 ASP A CA 1
ATOM 603 C C . ASP A 1 74 ? -26.162 -0.333 5.104 1.00 88.94 74 ASP A C 1
ATOM 605 O O . ASP A 1 74 ? -26.229 -1.177 4.200 1.00 88.94 74 ASP A O 1
ATOM 609 N N . PRO A 1 75 ? -25.922 -0.702 6.377 1.00 90.88 75 PRO A N 1
ATOM 610 C CA . PRO A 1 75 ? -25.657 0.191 7.512 1.00 90.88 75 PRO A CA 1
ATOM 611 C C . PRO A 1 75 ? -24.271 0.847 7.398 1.00 90.88 75 PRO A C 1
ATOM 613 O O . PRO A 1 75 ? -23.373 0.251 6.801 1.00 90.88 75 PRO A O 1
ATOM 616 N N . SER A 1 76 ? -24.096 2.038 7.975 1.00 91.00 76 SER A N 1
ATOM 617 C CA . SER A 1 76 ? -22.852 2.820 7.923 1.00 91.00 76 SER A CA 1
ATOM 618 C C . SER A 1 76 ? -22.323 3.153 9.321 1.00 91.00 76 SER A C 1
ATOM 620 O O . SER A 1 76 ? -23.100 3.271 10.268 1.00 91.00 76 SER A O 1
ATOM 622 N N . ILE A 1 77 ? -20.999 3.277 9.450 1.00 92.19 77 ILE A N 1
ATOM 623 C CA . ILE A 1 77 ? -20.320 3.754 10.658 1.00 92.19 77 ILE A CA 1
ATOM 624 C C . ILE A 1 77 ? -19.337 4.859 10.277 1.00 92.19 77 ILE A C 1
ATOM 626 O O . ILE A 1 77 ? -18.314 4.585 9.667 1.00 92.19 77 ILE A O 1
ATOM 630 N N . GLY A 1 78 ? -19.660 6.100 10.628 1.00 89.19 78 GLY A N 1
ATOM 631 C CA . GLY A 1 78 ? -18.827 7.285 10.405 1.00 89.19 78 GLY A CA 1
ATOM 632 C C . GLY A 1 78 ? -18.009 7.714 11.625 1.00 89.19 78 GLY A C 1
ATOM 633 O O . GLY A 1 78 ? -17.336 8.738 11.577 1.00 89.19 78 GLY A O 1
ATOM 634 N N . GLU A 1 79 ? -18.098 6.979 12.733 1.00 89.75 79 GLU A N 1
ATOM 635 C CA . GLU A 1 79 ? -17.286 7.210 13.930 1.00 89.75 79 GLU A CA 1
ATOM 636 C C . GLU A 1 79 ? -15.973 6.426 13.848 1.00 89.75 79 GLU A C 1
ATOM 638 O O . GLU A 1 79 ? -15.942 5.302 13.346 1.00 89.75 79 GLU A O 1
ATOM 643 N N . SER A 1 80 ? -14.891 6.991 14.385 1.00 91.94 80 SER A N 1
ATOM 644 C CA . SER A 1 80 ? -13.603 6.299 14.475 1.00 91.94 80 SER A CA 1
ATOM 645 C C . SER A 1 80 ? -13.667 5.185 15.518 1.00 91.94 80 SER A C 1
ATOM 647 O O . SER A 1 80 ? -13.885 5.438 16.705 1.00 91.94 80 SER A O 1
ATOM 649 N N . VAL A 1 81 ? -13.455 3.942 15.081 1.00 94.44 81 VAL A N 1
ATOM 650 C CA . VAL A 1 81 ? -13.462 2.764 15.956 1.00 94.44 81 VAL A CA 1
ATOM 651 C C . VAL A 1 81 ? -12.074 2.140 16.006 1.00 94.44 81 VAL A C 1
ATOM 653 O O . VAL A 1 81 ? -11.561 1.641 15.006 1.00 94.44 81 VAL A O 1
ATOM 656 N N . TYR A 1 82 ? -11.496 2.112 17.205 1.00 96.00 82 TYR A N 1
ATOM 657 C CA . TYR A 1 82 ? -10.194 1.508 17.470 1.00 96.00 82 TYR A CA 1
ATOM 658 C C . TYR A 1 82 ? -10.369 0.155 18.157 1.00 96.00 82 TYR A C 1
ATOM 660 O O . TYR A 1 82 ? -11.043 0.042 19.182 1.00 96.00 82 TYR A O 1
ATOM 668 N N . PHE A 1 83 ? -9.721 -0.875 17.619 1.00 95.94 83 PHE A N 1
ATOM 669 C CA . PHE A 1 83 ? -9.621 -2.182 18.259 1.00 95.94 83 PHE A CA 1
ATOM 670 C C . PHE A 1 83 ? -8.267 -2.287 18.953 1.00 95.94 83 PHE A C 1
ATOM 672 O O . PHE A 1 83 ? -7.230 -2.318 18.293 1.00 95.94 83 PHE A O 1
ATOM 679 N N . ILE A 1 84 ? -8.273 -2.349 20.284 1.00 95.12 84 ILE A N 1
ATOM 680 C CA . ILE A 1 84 ? -7.055 -2.369 21.100 1.00 95.12 84 ILE A CA 1
ATOM 681 C C . ILE A 1 84 ? -6.900 -3.755 21.725 1.00 95.12 84 ILE A C 1
ATOM 683 O O . ILE A 1 84 ? -7.731 -4.190 22.523 1.00 95.12 84 ILE A O 1
ATOM 687 N N . SER A 1 85 ? -5.826 -4.452 21.366 1.00 93.50 85 SER A N 1
ATOM 688 C CA . SER A 1 85 ? -5.438 -5.734 21.947 1.00 93.50 85 SER A CA 1
ATOM 689 C C . SER A 1 85 ? -4.359 -5.506 22.996 1.00 93.50 85 SER A C 1
ATOM 691 O O . SER A 1 85 ? -3.181 -5.397 22.667 1.00 93.50 85 SER A O 1
ATOM 693 N N . THR A 1 86 ? -4.753 -5.453 24.267 1.00 91.12 86 THR A N 1
ATOM 694 C CA . THR A 1 86 ? -3.822 -5.262 25.395 1.00 91.12 86 THR A CA 1
ATOM 695 C C . THR A 1 86 ? -2.945 -6.483 25.673 1.00 91.12 86 THR A C 1
ATOM 697 O O . THR A 1 86 ? -1.925 -6.361 26.333 1.00 91.12 86 THR A O 1
ATOM 700 N N . GLU A 1 87 ? -3.328 -7.664 25.183 1.00 90.75 87 GLU A N 1
ATOM 701 C CA . GLU A 1 87 ? -2.516 -8.884 25.284 1.00 90.75 87 GLU A CA 1
ATOM 702 C C . GLU A 1 87 ? -1.373 -8.893 24.264 1.00 90.75 87 GLU A C 1
ATOM 704 O O . GLU A 1 87 ? -0.303 -9.427 24.538 1.00 90.75 87 GLU A O 1
ATOM 709 N N . ASN A 1 88 ? -1.614 -8.325 23.079 1.00 90.00 88 ASN A N 1
ATOM 710 C CA . ASN A 1 88 ? -0.665 -8.363 21.968 1.00 90.00 88 ASN A CA 1
ATOM 711 C C . ASN A 1 88 ? 0.012 -7.010 21.723 1.00 90.00 88 ASN A C 1
ATOM 713 O O . ASN A 1 88 ? 0.811 -6.912 20.800 1.00 90.00 88 ASN A O 1
ATOM 717 N N . ASP A 1 89 ? -0.310 -5.979 22.508 1.00 94.00 89 ASP A N 1
ATOM 718 C CA . ASP A 1 89 ? 0.204 -4.615 22.354 1.00 94.00 89 ASP A CA 1
ATOM 719 C C . ASP A 1 89 ? -0.041 -4.010 20.957 1.00 94.00 89 ASP A C 1
ATOM 721 O O . ASP A 1 89 ? 0.794 -3.273 20.427 1.00 94.00 89 ASP A O 1
ATOM 725 N N . VAL A 1 90 ? -1.195 -4.334 20.355 1.00 93.94 90 VAL A N 1
ATOM 726 C CA . VAL A 1 90 ? -1.588 -3.904 19.001 1.00 93.94 90 VAL A CA 1
ATOM 727 C C . VAL A 1 90 ? -2.840 -3.036 19.042 1.00 93.94 90 VAL A C 1
ATOM 729 O O . VAL A 1 90 ? -3.823 -3.383 19.701 1.00 93.94 90 VAL A O 1
ATOM 732 N N . VAL A 1 91 ? -2.837 -1.958 18.261 1.00 96.25 91 VAL A N 1
ATOM 733 C CA . VAL A 1 91 ? -4.027 -1.167 17.930 1.00 96.25 91 VAL A CA 1
ATOM 734 C C . VAL A 1 91 ? -4.318 -1.313 16.444 1.00 96.25 91 VAL A C 1
ATOM 736 O O . VAL A 1 91 ? -3.425 -1.153 15.619 1.00 96.25 91 VAL A O 1
ATOM 739 N N . PHE A 1 92 ? -5.567 -1.600 16.102 1.00 96.00 92 PHE A N 1
ATOM 740 C CA . PHE A 1 92 ? -6.052 -1.669 14.730 1.00 96.00 92 PHE A CA 1
ATOM 741 C C . PHE A 1 92 ? -7.127 -0.603 14.505 1.00 96.00 92 PHE A C 1
ATOM 743 O O . PHE A 1 92 ? -8.069 -0.495 15.296 1.00 96.00 92 PHE A O 1
ATOM 750 N N . HIS A 1 93 ? -7.001 0.151 13.416 1.00 96.69 93 HIS A N 1
ATOM 751 C CA . HIS A 1 93 ? -7.932 1.207 13.033 1.00 96.69 93 HIS A CA 1
ATOM 752 C C . HIS A 1 93 ? -8.232 1.125 11.536 1.00 96.69 93 HIS A C 1
ATOM 754 O O . HIS A 1 93 ? -7.353 1.344 10.714 1.00 96.69 93 HIS A O 1
ATOM 760 N N . MET A 1 94 ? -9.474 0.811 11.172 1.00 95.81 94 MET A N 1
ATOM 761 C CA . MET A 1 94 ? -9.956 0.928 9.793 1.00 95.81 94 MET A CA 1
ATOM 762 C C . MET A 1 94 ? -10.667 2.271 9.666 1.00 95.81 94 MET A C 1
ATOM 764 O O . MET A 1 94 ? -11.572 2.534 10.455 1.00 95.81 94 MET A O 1
ATOM 768 N N . TYR A 1 95 ? -10.256 3.102 8.710 1.00 92.12 95 TYR A N 1
ATOM 769 C CA . TYR A 1 95 ? -10.830 4.439 8.516 1.00 92.12 95 TYR A CA 1
ATOM 770 C C . TYR A 1 95 ? -11.752 4.528 7.295 1.00 92.12 95 TYR A C 1
ATOM 772 O O . TYR A 1 95 ? -12.686 5.325 7.312 1.00 92.12 95 TYR A O 1
ATOM 780 N N . ASP A 1 96 ? -11.547 3.699 6.268 1.00 90.06 96 ASP A N 1
ATOM 781 C CA . ASP A 1 96 ? -12.437 3.592 5.106 1.00 90.06 96 ASP A CA 1
ATOM 782 C C . ASP A 1 96 ? -12.431 2.165 4.519 1.00 90.06 96 ASP A C 1
ATOM 784 O O . ASP A 1 96 ? -11.901 1.231 5.121 1.00 90.06 96 ASP A O 1
ATOM 788 N N . ASP A 1 97 ? -13.050 1.962 3.353 1.00 90.44 97 ASP A N 1
ATOM 789 C CA . ASP A 1 97 ? -13.097 0.668 2.660 1.00 90.44 97 ASP A CA 1
ATOM 790 C C . ASP A 1 97 ? -11.812 0.288 1.904 1.00 90.44 97 ASP A C 1
ATOM 792 O O . ASP A 1 97 ? -11.740 -0.806 1.335 1.00 90.44 97 ASP A O 1
ATOM 796 N N . ARG A 1 98 ? -10.801 1.160 1.898 1.00 88.19 98 ARG A N 1
ATOM 797 C CA . ARG A 1 98 ? -9.536 1.006 1.167 1.00 88.19 98 ARG A CA 1
ATOM 798 C C . ARG A 1 98 ? -8.331 0.855 2.091 1.00 88.19 98 ARG A C 1
ATOM 800 O O . ARG A 1 98 ? -7.313 0.335 1.641 1.00 88.19 98 ARG A O 1
ATOM 807 N N . GLY A 1 99 ? -8.425 1.300 3.342 1.00 91.00 99 GLY A N 1
ATOM 808 C CA . GLY A 1 99 ? -7.273 1.450 4.218 1.00 91.00 99 GLY A CA 1
ATOM 809 C C . GLY A 1 99 ? -7.537 1.173 5.696 1.00 91.00 99 GLY A C 1
ATOM 810 O O . GLY A 1 99 ? -8.637 1.323 6.234 1.00 91.00 99 GLY A O 1
ATOM 811 N N . CYS A 1 100 ? -6.468 0.751 6.363 1.00 94.69 100 CYS A N 1
ATOM 812 C CA . CYS A 1 100 ? -6.404 0.588 7.805 1.00 94.69 100 CYS A CA 1
ATOM 813 C C . CYS A 1 100 ? -4.974 0.799 8.303 1.00 94.69 100 CYS A C 1
ATOM 815 O O . CYS A 1 100 ? -4.017 0.501 7.588 1.00 94.69 100 CYS A O 1
ATOM 817 N N . ASP A 1 101 ? -4.850 1.199 9.561 1.00 95.19 101 ASP A N 1
ATOM 818 C CA . ASP A 1 101 ? -3.589 1.328 10.273 1.00 95.19 101 ASP A CA 1
ATOM 819 C C . ASP A 1 101 ? -3.461 0.248 11.347 1.00 95.19 101 ASP A C 1
ATOM 821 O O . ASP A 1 101 ? -4.433 -0.134 12.015 1.00 95.19 101 ASP A O 1
ATOM 825 N N . VAL A 1 102 ? -2.227 -0.216 11.540 1.00 95.31 102 VAL A N 1
ATOM 826 C CA . VAL A 1 102 ? -1.859 -1.129 12.622 1.00 95.31 102 VAL A CA 1
ATOM 827 C C . VAL A 1 102 ? -0.691 -0.532 13.386 1.00 95.31 102 VAL A C 1
ATOM 829 O O . VAL A 1 102 ? 0.400 -0.367 12.845 1.00 95.31 102 VAL A O 1
ATOM 832 N N . PHE A 1 103 ? -0.914 -0.241 14.661 1.00 95.19 103 PHE A N 1
ATOM 833 C CA . PHE A 1 103 ? 0.107 0.268 15.564 1.00 95.19 103 PHE A CA 1
ATOM 834 C C . PHE A 1 103 ? 0.545 -0.845 16.507 1.00 95.19 103 PHE A C 1
ATOM 836 O O . PHE A 1 103 ? -0.278 -1.625 16.986 1.00 95.19 103 PHE A O 1
ATOM 843 N N . GLY A 1 104 ? 1.839 -0.900 16.797 1.00 93.81 104 GLY A N 1
ATOM 844 C CA . GLY A 1 104 ? 2.404 -1.771 17.818 1.00 93.81 104 GLY A CA 1
ATOM 845 C C . GLY A 1 104 ? 3.382 -0.989 18.679 1.00 93.81 104 GLY A C 1
ATOM 846 O O . GLY A 1 104 ? 3.992 -0.031 18.207 1.00 93.81 104 GLY A O 1
ATOM 847 N N . LEU A 1 105 ? 3.556 -1.397 19.937 1.00 89.62 105 LEU A N 1
ATOM 848 C CA . LEU A 1 105 ? 4.492 -0.720 20.849 1.00 89.62 105 LEU A CA 1
ATOM 849 C C . LEU A 1 105 ? 5.956 -0.804 20.392 1.00 89.62 105 LEU A C 1
ATOM 851 O O . LEU A 1 105 ? 6.784 0.004 20.808 1.00 89.62 105 LEU A O 1
ATOM 855 N N . ASN A 1 106 ? 6.297 -1.801 19.575 1.00 91.56 106 ASN A N 1
ATOM 856 C CA . ASN A 1 106 ? 7.627 -1.964 19.003 1.00 91.56 106 ASN A CA 1
ATOM 857 C C . ASN A 1 106 ? 7.580 -2.760 17.686 1.00 91.56 106 ASN A C 1
ATOM 859 O O . ASN A 1 106 ? 6.584 -3.406 17.356 1.00 91.56 106 ASN A O 1
ATOM 863 N N . LYS A 1 107 ? 8.704 -2.758 16.958 1.00 92.81 107 LYS A N 1
ATOM 864 C CA . LYS A 1 107 ? 8.901 -3.502 15.701 1.00 92.81 107 LYS A CA 1
ATOM 865 C C . LYS A 1 107 ? 8.572 -4.996 15.826 1.00 92.81 107 LYS A C 1
ATOM 867 O O . LYS A 1 107 ? 7.960 -5.561 14.925 1.00 92.81 107 LYS A O 1
ATOM 872 N N . GLY A 1 108 ? 8.940 -5.631 16.941 1.00 94.12 108 GLY A N 1
ATOM 873 C CA . GLY A 1 108 ? 8.693 -7.057 17.177 1.00 94.12 108 GLY A CA 1
ATOM 874 C C . GLY A 1 108 ? 7.205 -7.404 17.230 1.00 94.12 108 GLY A C 1
ATOM 875 O O . GLY A 1 108 ? 6.800 -8.431 16.693 1.00 94.12 108 GLY A O 1
ATOM 876 N N . THR A 1 109 ? 6.385 -6.515 17.794 1.00 94.12 109 THR A N 1
ATOM 877 C CA . THR A 1 109 ? 4.922 -6.652 17.814 1.00 94.12 109 THR A CA 1
ATOM 878 C C . THR A 1 109 ? 4.315 -6.631 16.407 1.00 94.12 109 THR A C 1
ATOM 880 O O . THR A 1 109 ? 3.374 -7.372 16.127 1.00 94.12 109 THR A O 1
ATOM 883 N N . LEU A 1 110 ? 4.861 -5.813 15.502 1.00 95.44 110 LEU A N 1
ATOM 884 C CA . LEU A 1 110 ? 4.348 -5.673 14.136 1.00 95.44 110 LEU A CA 1
ATOM 885 C C . LEU A 1 110 ? 4.938 -6.681 13.143 1.00 95.44 110 LEU A C 1
ATOM 887 O O . LEU A 1 110 ? 4.333 -6.898 12.096 1.00 95.44 110 LEU A O 1
ATOM 891 N N . ALA A 1 111 ? 6.067 -7.326 13.452 1.00 95.00 111 ALA A N 1
ATOM 892 C CA . ALA A 1 111 ? 6.731 -8.252 12.529 1.00 95.00 111 ALA A CA 1
ATOM 893 C C . ALA A 1 111 ? 5.802 -9.374 12.008 1.00 95.00 111 ALA A C 1
ATOM 895 O O . ALA A 1 111 ? 5.727 -9.551 10.792 1.00 95.00 111 ALA A O 1
ATOM 896 N N . PRO A 1 112 ? 4.990 -10.060 12.844 1.00 94.12 112 PRO A N 1
ATOM 897 C CA . PRO A 1 112 ? 4.042 -11.054 12.339 1.00 94.12 112 PRO A CA 1
ATOM 898 C C . PRO A 1 112 ? 2.987 -10.465 11.395 1.00 94.12 112 PRO A C 1
ATOM 900 O O . PRO A 1 112 ? 2.542 -11.147 10.472 1.00 94.12 112 PRO A O 1
ATOM 903 N N . VAL A 1 113 ? 2.561 -9.219 11.617 1.00 93.44 113 VAL A N 1
ATOM 904 C CA . VAL A 1 113 ? 1.598 -8.535 10.742 1.00 93.44 113 VAL A CA 1
ATOM 905 C C . VAL A 1 113 ? 2.265 -8.199 9.411 1.00 93.44 113 VAL A C 1
ATOM 907 O O . VAL A 1 113 ? 1.716 -8.527 8.362 1.00 93.44 113 VAL A O 1
ATOM 910 N N . TYR A 1 114 ? 3.474 -7.635 9.453 1.00 95.06 114 TYR A N 1
ATOM 911 C CA . TYR A 1 114 ? 4.282 -7.335 8.273 1.00 95.06 114 TYR A CA 1
ATOM 912 C C . TYR A 1 114 ? 4.480 -8.573 7.386 1.00 95.06 114 TYR A C 1
ATOM 914 O O . TYR A 1 114 ? 4.196 -8.514 6.192 1.00 95.06 114 TYR A O 1
ATOM 922 N N . HIS A 1 115 ? 4.884 -9.714 7.957 1.00 94.56 115 HIS A N 1
ATOM 923 C CA . HIS A 1 115 ? 5.128 -10.938 7.184 1.00 94.56 115 HIS A CA 1
ATOM 924 C C . HIS A 1 115 ? 3.853 -11.552 6.603 1.00 94.56 115 HIS A C 1
ATOM 926 O O . HIS A 1 115 ? 3.846 -11.966 5.447 1.00 94.56 115 HIS A O 1
ATOM 932 N N . ASN A 1 116 ? 2.767 -11.614 7.380 1.00 94.50 116 ASN A N 1
ATOM 933 C CA . ASN A 1 116 ? 1.529 -12.264 6.934 1.00 94.50 116 ASN A CA 1
ATOM 934 C C . ASN A 1 116 ? 0.710 -11.405 5.962 1.00 94.50 116 ASN A C 1
ATOM 936 O O . ASN A 1 116 ? -0.028 -11.944 5.138 1.00 94.50 116 ASN A O 1
ATOM 940 N N . PHE A 1 117 ? 0.824 -10.080 6.062 1.00 93.12 117 PHE A N 1
ATOM 941 C CA . PHE A 1 117 ? 0.027 -9.126 5.291 1.00 93.12 117 PHE A CA 1
ATOM 942 C C . PHE A 1 117 ? 0.901 -8.225 4.421 1.00 93.12 117 PHE A C 1
ATOM 944 O O . PHE A 1 117 ? 0.514 -7.106 4.092 1.00 93.12 117 PHE A O 1
ATOM 951 N N . ARG A 1 118 ? 2.069 -8.718 3.990 1.00 92.19 118 ARG A N 1
ATOM 952 C CA . ARG A 1 118 ? 3.022 -7.938 3.190 1.00 92.19 118 ARG A CA 1
ATOM 953 C C . ARG A 1 118 ? 2.393 -7.358 1.920 1.00 92.19 118 ARG A C 1
ATOM 955 O O . ARG A 1 118 ? 2.711 -6.225 1.566 1.00 92.19 118 ARG A O 1
ATOM 962 N N . LYS A 1 119 ? 1.441 -8.074 1.307 1.00 93.56 119 LYS A N 1
ATOM 963 C CA . LYS A 1 119 ? 0.656 -7.634 0.133 1.00 93.56 119 LYS A CA 1
ATOM 964 C C . LYS A 1 119 ? -0.297 -6.469 0.379 1.00 93.56 119 LYS A C 1
ATOM 966 O O . LYS A 1 119 ? -0.788 -5.889 -0.578 1.00 93.56 119 LYS A O 1
ATOM 971 N N . TRP A 1 120 ? -0.620 -6.174 1.636 1.00 93.25 120 TRP A N 1
ATOM 972 C CA . TRP A 1 120 ? -1.548 -5.098 1.996 1.00 93.25 120 TRP A CA 1
ATOM 973 C C . TRP A 1 120 ? -0.832 -3.759 2.173 1.00 93.25 120 TRP A C 1
ATOM 975 O O . TRP A 1 120 ? -1.480 -2.720 2.230 1.00 93.25 120 TRP A O 1
ATOM 985 N N . ILE A 1 121 ? 0.501 -3.776 2.254 1.00 94.88 121 ILE A N 1
ATOM 986 C CA . ILE A 1 121 ? 1.302 -2.557 2.288 1.00 94.88 121 ILE A CA 1
ATOM 987 C C . ILE A 1 121 ? 1.151 -1.834 0.954 1.00 94.88 121 ILE A C 1
ATOM 989 O O . ILE A 1 121 ? 1.402 -2.408 -0.108 1.00 94.88 121 ILE A O 1
ATOM 993 N N . LEU A 1 122 ? 0.783 -0.559 1.038 1.00 94.44 122 LEU A N 1
ATOM 994 C CA . LEU A 1 122 ? 0.694 0.337 -0.104 1.00 94.44 122 LEU A CA 1
ATOM 995 C C . LEU A 1 122 ? 2.066 0.443 -0.765 1.00 94.44 122 LEU A C 1
ATOM 997 O O . LEU A 1 122 ? 3.077 0.660 -0.097 1.00 94.44 122 LEU A O 1
ATOM 1001 N N . ASP A 1 123 ? 2.099 0.285 -2.086 1.00 96.50 123 ASP A N 1
ATOM 1002 C CA . ASP A 1 123 ? 3.358 0.163 -2.821 1.00 96.50 123 ASP A CA 1
ATOM 1003 C C . ASP A 1 123 ? 4.265 1.390 -2.617 1.00 96.50 123 ASP A C 1
ATOM 1005 O O . ASP A 1 123 ? 5.468 1.238 -2.434 1.00 96.50 123 ASP A O 1
ATOM 1009 N N . TYR A 1 124 ? 3.702 2.598 -2.529 1.00 95.44 124 TYR A N 1
ATOM 1010 C CA . TYR A 1 124 ? 4.471 3.818 -2.255 1.00 95.44 124 TYR A CA 1
ATOM 1011 C C . TYR A 1 124 ? 5.060 3.888 -0.833 1.00 95.44 124 TYR A C 1
ATOM 1013 O O . TYR A 1 124 ? 6.035 4.600 -0.623 1.00 95.44 124 TYR A O 1
ATOM 1021 N N . ASN A 1 125 ? 4.531 3.136 0.139 1.00 95.69 125 ASN A N 1
ATOM 1022 C CA . ASN A 1 125 ? 5.133 3.000 1.472 1.00 95.69 125 ASN A CA 1
ATOM 1023 C C . ASN A 1 125 ? 6.109 1.819 1.564 1.00 95.69 125 ASN A C 1
ATOM 1025 O O . ASN A 1 125 ? 6.733 1.621 2.608 1.00 95.69 125 ASN A O 1
ATOM 1029 N N . ARG A 1 126 ? 6.254 1.018 0.497 1.00 96.25 126 ARG A N 1
ATOM 1030 C CA . ARG A 1 126 ? 7.044 -0.219 0.514 1.00 96.25 126 ARG A CA 1
ATOM 1031 C C . ARG A 1 126 ? 8.471 0.020 0.977 1.00 96.25 126 ARG A C 1
ATOM 1033 O O . ARG A 1 126 ? 8.927 -0.699 1.854 1.00 96.25 126 ARG A O 1
ATOM 1040 N N . ILE A 1 127 ? 9.150 1.010 0.397 1.00 96.19 127 ILE A N 1
ATOM 1041 C CA . ILE A 1 127 ? 10.567 1.294 0.664 1.00 96.19 127 ILE A CA 1
ATOM 1042 C C . ILE A 1 127 ? 10.759 1.655 2.139 1.00 96.19 127 ILE A C 1
ATOM 1044 O O . ILE A 1 127 ? 11.627 1.095 2.803 1.00 96.19 127 ILE A O 1
ATOM 1048 N N . GLU A 1 128 ? 9.935 2.560 2.665 1.00 96.31 128 GLU A N 1
ATOM 1049 C CA . GLU A 1 128 ? 10.013 3.008 4.057 1.00 96.31 128 GLU A CA 1
ATOM 1050 C C . GLU A 1 128 ? 9.756 1.857 5.037 1.00 96.31 128 GLU A C 1
ATOM 1052 O O . GLU A 1 128 ? 10.547 1.630 5.953 1.00 96.31 128 GLU A O 1
ATOM 1057 N N . ILE A 1 129 ? 8.686 1.089 4.812 1.00 96.56 129 ILE A N 1
ATOM 1058 C CA . ILE A 1 129 ? 8.304 -0.017 5.693 1.00 96.56 129 ILE A CA 1
ATOM 1059 C C . ILE A 1 129 ? 9.346 -1.137 5.639 1.00 96.56 129 ILE A C 1
ATOM 1061 O O . ILE A 1 129 ? 9.783 -1.611 6.684 1.00 96.56 129 ILE A O 1
ATOM 1065 N N . ASP A 1 130 ? 9.801 -1.532 4.451 1.00 97.31 130 ASP A N 1
ATOM 1066 C CA . ASP A 1 130 ? 10.870 -2.521 4.292 1.00 97.31 130 ASP A CA 1
ATOM 1067 C C . ASP A 1 130 ? 12.148 -2.092 5.036 1.00 97.31 130 ASP A C 1
ATOM 1069 O O . ASP A 1 130 ? 12.752 -2.898 5.746 1.00 97.31 130 ASP A O 1
ATOM 1073 N N . ASN A 1 131 ? 12.516 -0.805 4.978 1.00 96.44 131 ASN A N 1
ATOM 1074 C CA . ASN A 1 131 ? 13.649 -0.283 5.743 1.00 96.44 131 ASN A CA 1
ATOM 1075 C C . ASN A 1 131 ? 13.417 -0.323 7.261 1.00 96.44 131 ASN A C 1
ATOM 1077 O O . ASN A 1 131 ? 14.328 -0.695 7.999 1.00 96.44 131 ASN A O 1
ATOM 1081 N N . ALA A 1 132 ? 12.211 -0.002 7.737 1.00 95.31 132 ALA A N 1
ATOM 1082 C CA . ALA A 1 132 ? 11.869 -0.115 9.155 1.00 95.31 132 ALA A CA 1
ATOM 1083 C C . ALA A 1 132 ? 11.955 -1.572 9.650 1.00 95.31 132 ALA A C 1
ATOM 1085 O O . ALA A 1 132 ? 12.408 -1.832 10.771 1.00 95.31 132 ALA A O 1
ATOM 1086 N N . PHE A 1 133 ? 11.574 -2.539 8.807 1.00 96.31 133 PHE A N 1
ATOM 1087 C CA . PHE A 1 133 ? 11.666 -3.965 9.123 1.00 96.31 133 PHE A CA 1
ATOM 1088 C C . PHE A 1 133 ? 13.039 -4.585 8.854 1.00 96.31 133 PHE A C 1
ATOM 1090 O O . PHE A 1 133 ? 13.322 -5.634 9.423 1.00 96.31 133 PHE A O 1
ATOM 1097 N N . GLU A 1 134 ? 13.945 -3.880 8.176 1.00 97.00 134 GLU A N 1
ATOM 1098 C CA . GLU A 1 134 ? 15.251 -4.392 7.731 1.00 97.00 134 GLU A CA 1
ATOM 1099 C C . GLU A 1 134 ? 15.125 -5.610 6.792 1.00 97.00 134 GLU A C 1
ATOM 1101 O O . GLU A 1 134 ? 15.960 -6.514 6.784 1.00 97.00 134 GLU A O 1
ATOM 1106 N N . GLU A 1 135 ? 14.063 -5.634 5.989 1.00 96.00 135 GLU A N 1
ATOM 1107 C CA . GLU A 1 135 ? 13.719 -6.719 5.067 1.00 96.00 135 GLU A CA 1
ATOM 1108 C C . GLU A 1 135 ? 13.383 -6.161 3.677 1.00 96.00 135 GLU A C 1
ATOM 1110 O O . GLU A 1 135 ? 13.298 -4.951 3.494 1.00 96.00 135 GLU A O 1
ATOM 1115 N N . GLY A 1 136 ? 13.214 -7.016 2.663 1.00 95.88 136 GLY A N 1
ATOM 1116 C CA . GLY A 1 136 ? 12.828 -6.566 1.320 1.00 95.88 136 GLY A CA 1
ATOM 1117 C C . GLY A 1 136 ? 13.826 -5.573 0.714 1.00 95.88 136 GLY A C 1
ATOM 1118 O O . GLY A 1 136 ? 14.996 -5.916 0.523 1.00 95.88 136 GLY A O 1
ATOM 1119 N N . LEU A 1 137 ? 13.377 -4.352 0.416 1.00 97.25 137 LEU A N 1
ATOM 1120 C CA . LEU A 1 137 ? 14.202 -3.260 -0.123 1.00 97.25 137 LEU A CA 1
ATOM 1121 C C . LEU A 1 137 ? 15.115 -2.568 0.912 1.00 97.25 137 LEU A C 1
ATOM 1123 O O . LEU A 1 137 ? 15.671 -1.509 0.626 1.00 97.25 137 LEU A O 1
ATOM 1127 N N . TYR A 1 138 ? 15.315 -3.145 2.098 1.00 97.44 138 TYR A N 1
ATOM 1128 C CA . TYR A 1 138 ? 16.262 -2.620 3.081 1.00 97.44 138 TYR A CA 1
ATOM 1129 C C . TYR A 1 138 ? 17.661 -2.371 2.490 1.00 97.44 138 TYR A C 1
ATOM 1131 O O . TYR A 1 138 ? 18.216 -3.223 1.796 1.00 97.44 138 TYR A O 1
ATOM 1139 N N . ASN A 1 139 ? 18.234 -1.199 2.791 1.00 96.12 139 ASN A N 1
ATOM 1140 C CA . ASN A 1 139 ? 19.508 -0.691 2.257 1.00 96.12 139 ASN A CA 1
ATOM 1141 C C . ASN A 1 139 ? 19.549 -0.435 0.740 1.00 96.12 139 ASN A C 1
ATOM 1143 O O . ASN A 1 139 ? 20.611 -0.097 0.214 1.00 96.12 139 ASN A O 1
ATOM 1147 N N . TYR A 1 140 ? 18.418 -0.526 0.040 1.00 97.06 140 TYR A N 1
ATOM 1148 C CA . TYR A 1 140 ? 18.296 -0.057 -1.334 1.00 97.06 140 TYR A CA 1
ATOM 1149 C C . TYR A 1 140 ? 17.633 1.311 -1.342 1.00 97.06 140 TYR A C 1
ATOM 1151 O O . TYR A 1 140 ? 16.532 1.500 -0.831 1.00 97.06 140 TYR A O 1
ATOM 1159 N N . PHE A 1 141 ? 18.331 2.273 -1.927 1.00 95.06 141 PHE A N 1
ATOM 1160 C CA . PHE A 1 141 ? 17.861 3.636 -2.071 1.00 95.06 141 PHE A CA 1
ATOM 1161 C C . PHE A 1 141 ? 18.322 4.201 -3.406 1.00 95.06 141 PHE A C 1
ATOM 1163 O O . PHE A 1 141 ? 19.320 3.771 -4.003 1.00 95.06 141 PHE A O 1
ATOM 1170 N N . GLU A 1 142 ? 17.553 5.177 -3.850 1.00 95.31 142 GLU A N 1
ATOM 1171 C CA . GLU A 1 142 ? 17.894 6.030 -4.962 1.00 95.31 142 GLU A CA 1
ATOM 1172 C C . GLU A 1 142 ? 18.716 7.206 -4.433 1.00 95.31 142 GLU A C 1
ATOM 1174 O O . GLU A 1 142 ? 18.362 7.836 -3.432 1.00 95.31 142 GLU A O 1
ATOM 1179 N N . ASN A 1 143 ? 19.852 7.479 -5.063 1.00 96.62 143 ASN A N 1
ATOM 1180 C CA . ASN A 1 143 ? 20.638 8.657 -4.733 1.00 96.62 143 ASN A CA 1
ATOM 1181 C C . ASN A 1 143 ? 20.046 9.919 -5.407 1.00 96.62 143 ASN A C 1
ATOM 1183 O O . ASN A 1 143 ? 19.239 9.805 -6.329 1.00 96.62 143 ASN A O 1
ATOM 1187 N N . PRO A 1 144 ? 20.424 11.137 -4.978 1.00 98.06 144 PRO A N 1
ATOM 1188 C CA . PRO A 1 144 ? 19.833 12.364 -5.516 1.00 98.06 144 PRO A CA 1
ATOM 1189 C C . PRO A 1 144 ? 19.965 12.545 -7.037 1.00 98.06 144 PRO A C 1
ATOM 1191 O O . PRO A 1 144 ? 19.054 13.094 -7.647 1.00 98.06 144 PRO A O 1
ATOM 1194 N N . GLU A 1 145 ? 21.063 12.080 -7.642 1.00 97.88 145 GLU A N 1
ATOM 1195 C CA . GLU A 1 145 ? 21.289 12.155 -9.093 1.00 97.88 145 GLU A CA 1
ATOM 1196 C C . GLU A 1 145 ? 20.377 11.170 -9.834 1.00 97.88 145 GLU A C 1
ATOM 1198 O O . GLU A 1 145 ? 19.649 11.579 -10.735 1.00 97.88 145 GLU A O 1
ATOM 1203 N N . GLU A 1 146 ? 20.318 9.909 -9.381 1.00 97.31 146 GLU A N 1
ATOM 1204 C CA . GLU A 1 146 ? 19.386 8.899 -9.915 1.00 97.31 146 GLU A CA 1
ATOM 1205 C C . GLU A 1 146 ? 17.931 9.408 -9.857 1.00 97.31 146 GLU A C 1
ATOM 1207 O O . GLU A 1 146 ? 17.180 9.286 -10.828 1.00 97.31 146 GLU A O 1
ATOM 1212 N N . LYS A 1 147 ? 17.552 10.056 -8.746 1.00 97.88 147 LYS A N 1
ATOM 1213 C CA . LYS A 1 147 ? 16.221 10.643 -8.559 1.00 97.88 147 LYS A CA 1
ATOM 1214 C C . LYS A 1 147 ? 15.932 11.769 -9.537 1.00 97.88 147 LYS A C 1
ATOM 1216 O O . LYS A 1 147 ? 14.855 11.796 -10.131 1.00 97.88 147 LYS A O 1
ATOM 1221 N N . GLU A 1 148 ? 16.860 12.709 -9.693 1.00 98.06 148 GLU A N 1
ATOM 1222 C CA . GLU A 1 148 ? 16.698 13.828 -10.624 1.00 98.06 148 GLU A CA 1
ATOM 1223 C C . GLU A 1 148 ? 16.541 13.323 -12.065 1.00 98.06 148 GLU A C 1
ATOM 1225 O O . GLU A 1 148 ? 15.636 13.760 -12.781 1.00 98.06 148 GLU A O 1
ATOM 1230 N N . GLU A 1 149 ? 17.362 12.353 -12.473 1.00 97.75 149 GLU A N 1
ATOM 1231 C CA . GLU A 1 149 ? 17.271 11.730 -13.793 1.00 97.75 149 GLU A CA 1
ATOM 1232 C C . GLU A 1 149 ? 15.931 11.018 -14.006 1.00 97.75 149 GLU A C 1
ATOM 1234 O O . GLU A 1 149 ? 15.282 11.221 -15.039 1.00 97.75 149 GLU A O 1
ATOM 1239 N N . ARG A 1 150 ? 15.481 10.223 -13.027 1.00 97.69 150 ARG A N 1
ATOM 1240 C CA . ARG A 1 150 ? 14.212 9.486 -13.093 1.00 97.69 150 ARG A CA 1
ATOM 1241 C C . ARG A 1 150 ? 13.009 10.421 -13.170 1.00 97.69 150 ARG A C 1
ATOM 1243 O O . ARG A 1 150 ? 12.165 10.239 -14.049 1.00 97.69 150 ARG A O 1
ATOM 1250 N N . VAL A 1 151 ? 12.937 11.423 -12.291 1.00 98.00 151 VAL A N 1
ATOM 1251 C CA . VAL A 1 151 ? 11.843 12.411 -12.267 1.00 98.00 151 VAL A CA 1
ATOM 1252 C C . VAL A 1 151 ? 11.785 13.153 -13.599 1.00 98.00 151 VAL A C 1
ATOM 1254 O O . VAL A 1 151 ? 10.735 13.189 -14.238 1.00 98.00 151 VAL A O 1
ATOM 1257 N N . ARG A 1 152 ? 12.927 13.648 -14.089 1.00 98.06 152 ARG A N 1
ATOM 1258 C CA . ARG A 1 152 ? 12.999 14.349 -15.376 1.00 98.06 152 ARG A CA 1
ATOM 1259 C C . ARG A 1 152 ? 12.578 13.459 -16.548 1.00 98.06 152 ARG A C 1
ATOM 1261 O O . ARG A 1 152 ? 11.863 13.910 -17.443 1.00 98.06 152 ARG A O 1
ATOM 1268 N N . ALA A 1 153 ? 13.014 12.199 -16.568 1.00 97.81 153 ALA A N 1
ATOM 1269 C CA . ALA A 1 153 ? 12.615 11.246 -17.601 1.00 97.81 153 ALA A CA 1
ATOM 1270 C C . ALA A 1 153 ? 11.105 10.955 -17.558 1.00 97.81 153 ALA A C 1
ATOM 1272 O O . ALA A 1 153 ? 10.472 10.842 -18.611 1.00 97.81 153 ALA A O 1
ATOM 1273 N N . ASN A 1 154 ? 10.520 10.866 -16.360 1.00 98.06 154 ASN A N 1
ATOM 1274 C CA . ASN A 1 154 ? 9.082 10.700 -16.178 1.00 98.06 154 ASN A CA 1
ATOM 1275 C C . ASN A 1 154 ? 8.302 11.914 -16.680 1.00 98.06 154 ASN A C 1
ATOM 1277 O O . ASN A 1 154 ? 7.358 11.726 -17.442 1.00 98.06 154 ASN A O 1
ATOM 1281 N N . GLU A 1 155 ? 8.704 13.132 -16.313 1.00 97.62 155 GLU A N 1
ATOM 1282 C CA . GLU A 1 155 ? 8.054 14.376 -16.745 1.00 97.62 155 GLU A CA 1
ATOM 1283 C C . GLU A 1 155 ? 7.996 14.480 -18.273 1.00 97.62 155 GLU A C 1
ATOM 1285 O O . GLU A 1 155 ? 6.910 14.595 -18.844 1.00 97.62 155 GLU A O 1
ATOM 1290 N N . ILE A 1 156 ? 9.146 14.326 -18.943 1.00 97.50 156 ILE A N 1
ATOM 1291 C CA . ILE A 1 156 ? 9.236 14.359 -20.412 1.00 97.50 156 ILE A CA 1
ATOM 1292 C C . ILE A 1 156 ? 8.297 13.318 -21.025 1.00 97.50 156 ILE A C 1
ATOM 1294 O O . ILE A 1 156 ? 7.520 13.606 -21.934 1.00 97.50 156 ILE A O 1
ATOM 1298 N N . LYS A 1 157 ? 8.338 12.089 -20.511 1.00 97.62 157 LYS A N 1
ATOM 1299 C CA . LYS A 1 157 ? 7.553 10.992 -21.066 1.00 97.62 157 LYS A CA 1
ATOM 1300 C C . LYS A 1 157 ? 6.059 11.162 -20.834 1.00 97.62 157 LYS A C 1
ATOM 1302 O O . LYS A 1 157 ? 5.277 10.820 -21.716 1.00 97.62 157 LYS A O 1
ATOM 1307 N N . VAL A 1 158 ? 5.654 11.693 -19.681 1.00 97.19 158 VAL A N 1
ATOM 1308 C CA . VAL A 1 158 ? 4.261 12.034 -19.372 1.00 97.19 158 VAL A CA 1
ATOM 1309 C C . VAL A 1 158 ? 3.747 13.091 -20.349 1.00 97.19 158 VAL A C 1
ATOM 1311 O O . VAL A 1 158 ? 2.669 12.896 -20.915 1.00 97.19 158 VAL A O 1
ATOM 1314 N N . GLU A 1 159 ? 4.520 14.142 -20.634 1.00 95.94 159 GLU A N 1
ATOM 1315 C CA . GLU A 1 159 ? 4.163 15.150 -21.644 1.00 95.94 159 GLU A CA 1
ATOM 1316 C C . GLU A 1 159 ? 3.971 14.527 -23.037 1.00 95.94 159 GLU A C 1
ATOM 1318 O O . GLU A 1 159 ? 2.983 14.811 -23.726 1.00 95.94 159 GLU A O 1
ATOM 1323 N N . GLU A 1 160 ? 4.859 13.612 -23.438 1.00 96.25 160 GLU A N 1
ATOM 1324 C CA . GLU A 1 160 ? 4.771 12.895 -24.718 1.00 96.25 160 GLU A CA 1
ATOM 1325 C C . GLU A 1 160 ? 3.489 12.060 -24.855 1.00 96.25 160 GLU A C 1
ATOM 1327 O O . GLU A 1 160 ? 2.973 11.901 -25.969 1.00 96.25 160 GLU A O 1
ATOM 1332 N N . THR A 1 161 ? 2.930 11.560 -23.744 1.00 94.81 161 THR A N 1
ATOM 1333 C CA . THR A 1 161 ? 1.672 10.792 -23.767 1.00 94.81 161 THR A CA 1
ATOM 1334 C C . THR A 1 161 ? 0.461 11.630 -24.176 1.00 94.81 161 THR A C 1
ATOM 1336 O O . THR A 1 161 ? -0.525 11.072 -24.666 1.00 94.81 161 THR A O 1
ATOM 1339 N N . LYS A 1 162 ? 0.512 12.956 -23.966 1.00 94.38 162 LYS A N 1
ATOM 1340 C CA . LYS A 1 162 ? -0.618 13.892 -24.124 1.00 94.38 162 LYS A CA 1
ATOM 1341 C C . LYS A 1 162 ? -1.852 13.530 -23.281 1.00 94.38 162 LYS A C 1
ATOM 1343 O O . LYS A 1 162 ? -2.972 13.908 -23.630 1.00 94.38 162 LYS A O 1
ATOM 1348 N N . ILE A 1 163 ? -1.673 12.768 -22.203 1.00 93.25 163 ILE A N 1
ATOM 1349 C CA . ILE A 1 163 ? -2.737 12.430 -21.257 1.00 93.25 163 ILE A CA 1
ATOM 1350 C C . ILE A 1 163 ? -2.903 13.599 -20.283 1.00 93.25 163 ILE A C 1
ATOM 1352 O O . ILE A 1 163 ? -1.945 14.019 -19.642 1.00 93.25 163 ILE A O 1
ATOM 1356 N N . ASP A 1 164 ? -4.124 14.123 -20.175 1.00 92.50 164 ASP A N 1
ATOM 1357 C CA . ASP A 1 164 ? -4.462 15.155 -19.195 1.00 92.50 164 ASP A CA 1
ATOM 1358 C C . ASP A 1 164 ? -4.519 14.538 -17.791 1.00 92.50 164 ASP A C 1
ATOM 1360 O O . ASP A 1 164 ? -5.384 13.709 -17.507 1.00 92.50 164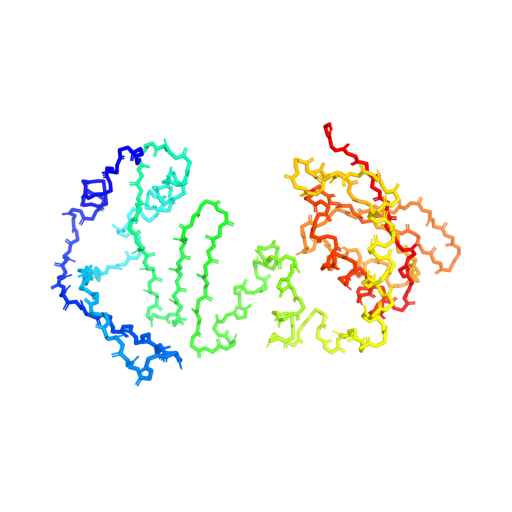 ASP A O 1
ATOM 1364 N N . LEU A 1 165 ? -3.584 14.929 -16.922 1.00 93.19 165 LEU A N 1
ATOM 1365 C CA . LEU A 1 165 ? -3.502 14.417 -15.556 1.00 93.19 165 LEU A CA 1
ATOM 1366 C C . LEU A 1 165 ? -4.580 14.981 -14.621 1.00 93.19 165 LEU A C 1
ATOM 1368 O O . LEU A 1 165 ? -4.756 14.431 -13.537 1.00 93.19 165 LEU A O 1
ATOM 1372 N N . PHE A 1 166 ? -5.283 16.048 -15.016 1.00 91.00 166 PHE A N 1
ATOM 1373 C CA . PHE A 1 166 ? -6.362 16.660 -14.230 1.00 91.00 166 PHE A CA 1
ATOM 1374 C C . PHE A 1 166 ? -7.737 16.044 -14.521 1.00 91.00 166 PHE A C 1
ATOM 1376 O O . PHE A 1 166 ? -8.734 16.418 -13.901 1.00 91.00 166 PHE A O 1
ATOM 1383 N N . GLN A 1 167 ? -7.800 15.112 -15.471 1.00 90.69 167 GLN A N 1
ATOM 1384 C CA . GLN A 1 167 ? -8.976 14.301 -15.773 1.00 90.69 167 GLN A CA 1
ATOM 1385 C C . GLN A 1 167 ? -8.718 12.844 -15.378 1.00 90.69 167 GLN A C 1
ATOM 1387 O O . GLN A 1 167 ? -7.736 12.535 -14.704 1.00 90.69 167 GLN A O 1
ATOM 1392 N N . ASP A 1 168 ? -9.596 11.933 -15.805 1.00 88.69 168 ASP A N 1
ATOM 1393 C CA . ASP A 1 168 ? -9.319 10.507 -15.674 1.00 88.69 168 ASP A CA 1
ATOM 1394 C C . ASP A 1 168 ? -8.055 10.145 -16.468 1.00 88.69 168 ASP A C 1
ATOM 1396 O O . ASP A 1 168 ? -8.000 10.192 -17.704 1.00 88.69 168 ASP A O 1
ATOM 1400 N N . ASN A 1 169 ? -7.023 9.812 -15.707 1.00 93.44 169 ASN A N 1
ATOM 1401 C CA . ASN A 1 169 ? -5.701 9.436 -16.167 1.00 93.44 169 ASN A CA 1
ATOM 1402 C C . ASN A 1 169 ? -5.387 7.978 -15.800 1.00 93.44 169 ASN A C 1
ATOM 1404 O O . ASN A 1 169 ? -4.216 7.591 -15.776 1.00 93.44 169 ASN A O 1
ATOM 1408 N N . THR A 1 170 ? -6.414 7.165 -15.529 1.00 96.69 170 THR A N 1
ATOM 1409 C CA . THR A 1 170 ? -6.265 5.738 -15.245 1.00 96.69 170 THR A CA 1
ATOM 1410 C C . THR A 1 170 ? -5.720 5.016 -16.472 1.00 96.69 170 THR A C 1
ATOM 1412 O O . THR A 1 170 ? -6.310 5.016 -17.559 1.00 96.69 170 THR A O 1
ATOM 1415 N N . CYS A 1 171 ? -4.571 4.375 -16.302 1.00 97.31 171 CYS A N 1
ATOM 1416 C CA . CYS A 1 171 ? -3.845 3.740 -17.385 1.00 97.31 171 CYS A CA 1
ATOM 1417 C C . CYS A 1 171 ? -3.376 2.338 -17.016 1.00 97.31 171 CYS A C 1
ATOM 1419 O O . CYS A 1 171 ? -3.085 2.042 -15.862 1.00 97.31 171 CYS A O 1
ATOM 1421 N N . HIS A 1 172 ? -3.219 1.494 -18.032 1.00 97.88 172 HIS A N 1
ATOM 1422 C CA . HIS A 1 172 ? -2.404 0.292 -17.950 1.00 97.88 172 HIS A CA 1
ATOM 1423 C C . HIS A 1 172 ? -0.938 0.685 -18.142 1.00 97.88 172 HIS A C 1
ATOM 1425 O O . HIS A 1 172 ? -0.518 1.027 -19.253 1.00 97.88 172 HIS A O 1
ATOM 1431 N N . ILE A 1 173 ? -0.173 0.656 -17.056 1.00 98.44 173 ILE A N 1
ATOM 1432 C CA . ILE A 1 173 ? 1.253 0.977 -17.023 1.00 98.44 173 ILE A CA 1
ATOM 1433 C C . ILE A 1 173 ? 2.031 -0.340 -17.064 1.00 98.44 173 ILE A C 1
ATOM 1435 O O . ILE A 1 173 ? 1.679 -1.309 -16.392 1.00 98.44 173 ILE A O 1
ATOM 1439 N N . THR A 1 174 ? 3.059 -0.406 -17.908 1.00 98.56 174 THR A N 1
ATOM 1440 C CA . THR A 1 174 ? 3.941 -1.571 -18.058 1.00 98.56 174 THR A CA 1
ATOM 1441 C C . THR A 1 174 ? 5.392 -1.139 -17.946 1.00 98.56 174 THR A C 1
ATOM 1443 O O . THR A 1 174 ? 5.874 -0.386 -18.788 1.00 98.56 174 THR A O 1
ATOM 1446 N N . HIS A 1 175 ? 6.088 -1.651 -16.944 1.00 98.75 175 HIS A N 1
ATOM 1447 C CA . HIS A 1 175 ? 7.514 -1.499 -16.696 1.00 98.75 175 HIS A CA 1
ATOM 1448 C C . HIS A 1 175 ? 8.284 -2.673 -17.296 1.00 98.75 175 HIS A C 1
ATOM 1450 O O . HIS A 1 175 ? 7.818 -3.813 -17.247 1.00 98.75 175 HIS A O 1
ATOM 1456 N N . SER A 1 176 ? 9.465 -2.394 -17.837 1.00 98.44 176 SER A N 1
ATOM 1457 C CA . SER A 1 176 ? 10.360 -3.396 -18.415 1.00 98.44 176 SER A CA 1
ATOM 1458 C C . SER A 1 176 ? 11.626 -3.497 -17.577 1.00 98.44 176 SER A C 1
ATOM 1460 O O . SER A 1 176 ? 12.316 -2.497 -17.390 1.00 98.44 176 SER A O 1
ATOM 1462 N N . LEU A 1 177 ? 11.932 -4.692 -17.078 1.00 98.56 177 LEU A N 1
ATOM 1463 C CA . LEU A 1 177 ? 13.145 -4.976 -16.309 1.00 98.56 177 LEU A CA 1
ATOM 1464 C C . LEU A 1 177 ? 13.937 -6.084 -17.008 1.00 98.56 177 LEU A C 1
ATOM 1466 O O . LEU A 1 177 ? 13.346 -6.980 -17.610 1.00 98.56 177 LEU A O 1
ATOM 1470 N N . VAL A 1 178 ? 15.261 -6.049 -16.907 1.00 98.31 178 VAL A N 1
ATOM 1471 C CA . VAL A 1 178 ? 16.161 -7.117 -17.363 1.00 98.31 178 VAL A CA 1
ATOM 1472 C C . VAL A 1 178 ? 16.898 -7.649 -16.147 1.00 98.31 178 VAL A C 1
ATOM 1474 O O . VAL A 1 178 ? 17.705 -6.934 -15.566 1.00 98.31 178 VAL A O 1
ATOM 1477 N N . ILE A 1 179 ? 16.617 -8.890 -15.751 1.00 98.56 179 ILE A N 1
ATOM 1478 C CA . ILE A 1 179 ? 17.161 -9.499 -14.530 1.00 98.56 179 ILE A CA 1
ATOM 1479 C C . ILE A 1 179 ? 18.017 -10.721 -14.896 1.00 98.56 179 ILE A C 1
ATOM 1481 O O . ILE A 1 179 ? 17.587 -11.519 -15.738 1.00 98.56 179 ILE A O 1
ATOM 1485 N N . PRO A 1 180 ? 19.197 -10.923 -14.280 1.00 98.44 180 PRO A N 1
ATOM 1486 C CA . PRO A 1 180 ? 19.966 -12.158 -14.408 1.00 98.44 180 PRO A CA 1
ATOM 1487 C C . PRO A 1 180 ? 19.121 -13.409 -14.134 1.00 98.44 180 PRO A C 1
ATOM 1489 O O . PRO A 1 180 ? 18.262 -13.444 -13.245 1.00 98.44 180 PRO A O 1
ATOM 1492 N N . ASN A 1 181 ? 19.338 -14.460 -14.924 1.00 97.69 181 ASN A N 1
ATOM 1493 C CA . ASN A 1 181 ? 18.517 -15.671 -14.880 1.00 97.69 181 ASN A CA 1
ATOM 1494 C C . ASN A 1 181 ? 18.507 -16.360 -13.505 1.00 97.69 181 ASN A C 1
ATOM 1496 O O . ASN A 1 181 ? 17.496 -16.955 -13.135 1.00 97.69 181 ASN A O 1
ATOM 1500 N N . ASP A 1 182 ? 19.611 -16.284 -12.767 1.00 97.69 182 ASP A N 1
ATOM 1501 C CA . ASP A 1 182 ? 19.792 -16.841 -11.423 1.00 97.69 182 ASP A CA 1
ATOM 1502 C C . ASP A 1 182 ? 19.123 -16.009 -10.315 1.00 97.69 182 A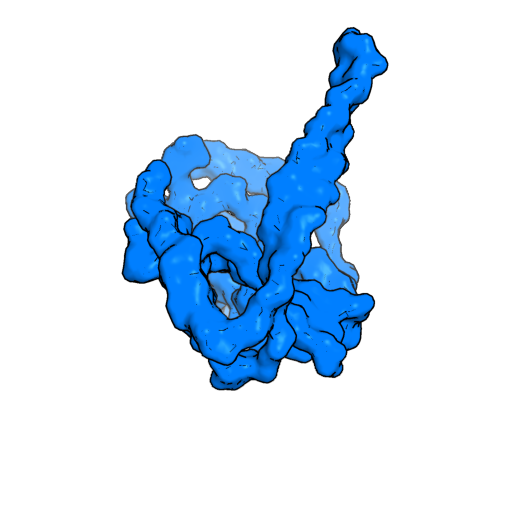SP A C 1
ATOM 1504 O O . ASP A 1 182 ? 18.867 -16.534 -9.236 1.00 97.69 182 ASP A O 1
ATOM 1508 N N . ARG A 1 183 ? 18.777 -14.745 -10.588 1.00 98.12 183 ARG A N 1
ATOM 1509 C CA . ARG A 1 183 ? 18.059 -13.838 -9.670 1.00 98.12 183 ARG A CA 1
ATOM 1510 C C . ARG A 1 183 ? 16.577 -13.662 -9.999 1.00 98.12 183 ARG A C 1
ATOM 1512 O O . ARG A 1 183 ? 15.814 -13.115 -9.205 1.00 98.12 183 ARG A O 1
ATOM 1519 N N . THR A 1 184 ? 16.158 -14.117 -11.177 1.00 97.88 184 THR A N 1
ATOM 1520 C CA . THR A 1 184 ? 14.828 -13.843 -11.739 1.00 97.88 184 THR A CA 1
ATOM 1521 C C . THR A 1 184 ? 13.688 -14.355 -10.857 1.00 97.88 184 THR A C 1
ATOM 1523 O O . THR A 1 184 ? 12.707 -13.645 -10.662 1.00 97.88 184 THR A O 1
ATOM 1526 N N . GLU A 1 185 ? 13.792 -15.574 -10.324 1.00 98.00 185 GLU A N 1
ATOM 1527 C CA . GLU A 1 185 ? 12.719 -16.167 -9.513 1.00 98.00 185 GLU A CA 1
ATOM 1528 C C . GLU A 1 185 ? 12.505 -15.397 -8.203 1.00 98.00 185 GLU A C 1
ATOM 1530 O O . GLU A 1 185 ? 11.372 -15.066 -7.860 1.00 98.00 185 GLU A O 1
ATOM 1535 N N . GLU A 1 186 ? 13.590 -15.039 -7.513 1.00 98.19 186 GLU A N 1
ATOM 1536 C CA . GLU A 1 186 ? 13.528 -14.235 -6.288 1.00 98.19 186 GLU A CA 1
ATOM 1537 C C . GLU A 1 186 ? 12.944 -12.843 -6.560 1.00 98.19 186 GLU A C 1
ATOM 1539 O O . GLU A 1 186 ? 12.077 -12.389 -5.814 1.00 98.19 186 GLU A O 1
ATOM 1544 N N . CYS A 1 187 ? 13.346 -12.205 -7.665 1.00 98.38 187 CYS A N 1
ATOM 1545 C CA . CYS A 1 187 ? 12.805 -10.917 -8.096 1.00 98.38 187 CYS A CA 1
ATOM 1546 C C . CYS A 1 187 ? 11.293 -10.978 -8.352 1.00 98.38 187 CYS A C 1
ATOM 1548 O O . CYS A 1 187 ? 10.540 -10.148 -7.840 1.00 98.38 187 CYS A O 1
ATOM 1550 N N . ILE A 1 188 ? 10.833 -11.990 -9.096 1.00 98.38 188 ILE A N 1
ATOM 1551 C CA . ILE A 1 188 ? 9.404 -12.196 -9.365 1.00 98.38 188 ILE A CA 1
ATOM 1552 C C . ILE A 1 188 ? 8.641 -12.416 -8.060 1.00 98.38 188 ILE A C 1
ATOM 1554 O O . ILE A 1 188 ? 7.588 -11.804 -7.872 1.00 98.38 188 ILE A O 1
ATOM 1558 N N . ASN A 1 189 ? 9.151 -13.266 -7.167 1.00 97.50 189 ASN A N 1
ATOM 1559 C CA . ASN A 1 189 ? 8.492 -13.572 -5.900 1.00 97.50 189 ASN A CA 1
ATOM 1560 C C . ASN A 1 189 ? 8.331 -12.317 -5.040 1.00 97.50 189 ASN A C 1
ATOM 1562 O O . ASN A 1 189 ? 7.251 -12.086 -4.506 1.00 97.50 189 ASN A O 1
ATOM 1566 N N . GLU A 1 190 ? 9.359 -11.471 -4.953 1.00 97.56 190 GLU A N 1
ATOM 1567 C CA . GLU A 1 190 ? 9.286 -10.263 -4.136 1.00 97.56 190 GLU A CA 1
ATOM 1568 C C . GLU A 1 190 ? 8.370 -9.189 -4.728 1.00 97.56 190 GLU A C 1
ATOM 1570 O O . GLU A 1 190 ? 7.568 -8.609 -3.995 1.00 97.56 190 GLU A O 1
ATOM 1575 N N . ILE A 1 191 ? 8.420 -8.956 -6.045 1.00 97.75 191 ILE A N 1
ATOM 1576 C CA . ILE A 1 191 ? 7.486 -8.031 -6.705 1.00 97.75 191 ILE A CA 1
ATOM 1577 C C . ILE A 1 191 ? 6.051 -8.572 -6.606 1.00 97.75 191 ILE A C 1
ATOM 1579 O O . ILE A 1 191 ? 5.111 -7.799 -6.469 1.00 97.75 191 ILE A O 1
ATOM 1583 N N . SER A 1 192 ? 5.844 -9.890 -6.582 1.00 95.56 192 SER A N 1
ATOM 1584 C CA . SER A 1 192 ? 4.510 -10.492 -6.408 1.00 95.56 192 SER A CA 1
ATOM 1585 C C . SER A 1 192 ? 3.907 -10.286 -5.007 1.00 95.56 192 SER A C 1
ATOM 1587 O O . SER A 1 192 ? 2.738 -10.624 -4.785 1.00 95.56 192 SER A O 1
ATOM 1589 N N . GLU A 1 193 ? 4.675 -9.732 -4.062 1.00 95.62 193 GLU A N 1
ATOM 1590 C CA . GLU A 1 193 ? 4.195 -9.256 -2.758 1.00 95.62 193 GLU A CA 1
ATOM 1591 C C . GLU A 1 193 ? 3.729 -7.787 -2.784 1.00 95.62 193 GLU A C 1
ATOM 1593 O O . GLU A 1 193 ? 3.421 -7.213 -1.740 1.00 95.62 193 GLU A O 1
ATOM 1598 N N . THR A 1 194 ? 3.669 -7.178 -3.969 1.00 96.25 194 THR A N 1
ATOM 1599 C CA . THR A 1 194 ? 3.168 -5.818 -4.222 1.00 96.25 194 THR A CA 1
ATOM 1600 C C . THR A 1 194 ? 1.834 -5.852 -4.976 1.00 96.25 194 THR A C 1
ATOM 1602 O O . THR A 1 194 ? 1.318 -6.921 -5.310 1.00 96.25 194 THR A O 1
ATOM 1605 N N . GLY A 1 195 ? 1.280 -4.679 -5.291 1.00 95.38 195 GLY A N 1
ATOM 1606 C CA . GLY A 1 195 ? 0.107 -4.544 -6.160 1.00 95.38 195 GLY A CA 1
ATOM 1607 C C . GLY A 1 195 ? 0.364 -4.773 -7.659 1.00 95.38 195 GLY A C 1
ATOM 1608 O O . GLY A 1 195 ? -0.560 -4.617 -8.461 1.00 95.38 195 GLY A O 1
ATOM 1609 N N . PHE A 1 196 ? 1.592 -5.107 -8.068 1.00 97.75 196 PHE A N 1
ATOM 1610 C CA . PHE A 1 196 ? 1.960 -5.290 -9.472 1.00 97.75 196 PHE A CA 1
ATOM 1611 C C . PHE A 1 196 ? 1.810 -6.744 -9.943 1.00 97.75 196 PHE A C 1
ATOM 1613 O O . PHE A 1 196 ? 2.053 -7.697 -9.209 1.00 97.75 196 PHE A O 1
ATOM 1620 N N . ASN A 1 197 ? 1.487 -6.920 -11.226 1.00 97.75 197 ASN A N 1
ATOM 1621 C CA . ASN A 1 197 ? 1.524 -8.224 -11.892 1.00 97.75 197 ASN A CA 1
ATOM 1622 C C . ASN A 1 197 ? 2.824 -8.373 -12.679 1.00 97.75 197 ASN A C 1
ATOM 1624 O O . ASN A 1 197 ? 3.186 -7.463 -13.425 1.00 97.75 197 ASN A O 1
ATOM 1628 N N . VAL A 1 198 ? 3.481 -9.529 -12.583 1.00 98.06 198 VAL A N 1
ATOM 1629 C CA . VAL A 1 198 ? 4.764 -9.793 -13.250 1.00 98.06 198 VAL A CA 1
ATOM 1630 C C . VAL A 1 198 ? 4.618 -10.890 -14.299 1.00 98.06 198 VAL A C 1
ATOM 1632 O O . VAL A 1 198 ? 4.028 -11.937 -14.042 1.00 98.06 198 VAL A O 1
ATOM 1635 N N . PHE A 1 199 ? 5.197 -10.666 -15.476 1.00 96.62 199 PHE A N 1
ATOM 1636 C CA . PHE A 1 199 ? 5.217 -11.613 -16.586 1.00 96.62 199 PHE A CA 1
ATOM 1637 C C . PHE A 1 199 ? 6.632 -11.755 -17.142 1.00 96.62 199 PHE A C 1
ATOM 1639 O O . PHE A 1 199 ? 7.340 -10.765 -17.317 1.00 96.62 199 PHE A O 1
ATOM 1646 N N . VAL A 1 200 ? 7.030 -12.980 -17.482 1.00 97.00 200 VAL A N 1
ATOM 1647 C CA . VAL A 1 200 ? 8.248 -13.229 -18.263 1.00 97.00 200 VAL A CA 1
ATOM 1648 C C . VAL A 1 200 ? 7.943 -12.962 -19.736 1.00 97.00 200 VAL A C 1
ATOM 1650 O O . VAL A 1 200 ? 7.045 -13.587 -20.295 1.00 97.00 200 VAL A O 1
ATOM 1653 N N . ASP A 1 201 ? 8.677 -12.040 -20.359 1.00 92.94 201 ASP A N 1
ATOM 1654 C CA . ASP A 1 201 ? 8.495 -11.669 -21.767 1.00 92.94 201 ASP A CA 1
ATOM 1655 C C . ASP A 1 201 ? 9.439 -12.463 -22.677 1.00 92.94 201 ASP A C 1
ATOM 1657 O O . ASP A 1 201 ? 9.014 -13.273 -23.499 1.00 92.94 201 ASP A O 1
ATOM 1661 N N . ILE A 1 202 ? 10.745 -12.259 -22.501 1.00 91.75 202 ILE A N 1
ATOM 1662 C CA . ILE A 1 202 ? 11.798 -12.896 -23.295 1.00 91.75 202 ILE A CA 1
ATOM 1663 C C . ILE A 1 202 ? 12.850 -13.425 -22.333 1.00 91.75 202 ILE A C 1
ATOM 1665 O O . ILE A 1 202 ? 13.268 -12.721 -21.422 1.00 91.75 202 ILE A O 1
ATOM 1669 N N . LYS A 1 203 ? 13.323 -14.648 -22.562 1.00 91.38 203 LYS A N 1
ATOM 1670 C CA . LYS A 1 203 ? 14.444 -15.228 -21.823 1.00 91.38 203 LYS A CA 1
ATOM 1671 C C . LYS A 1 203 ? 15.569 -15.567 -22.785 1.00 91.38 203 LYS A C 1
ATOM 1673 O O . LYS A 1 203 ? 15.341 -16.260 -23.777 1.00 91.38 203 LYS A O 1
ATOM 1678 N N . ASN A 1 204 ? 16.767 -15.075 -22.497 1.00 90.88 204 ASN A N 1
ATOM 1679 C CA . ASN A 1 204 ? 17.980 -15.433 -23.223 1.00 90.88 204 ASN A CA 1
ATOM 1680 C C . ASN A 1 204 ? 18.901 -16.288 -22.326 1.00 90.88 204 ASN A C 1
ATOM 1682 O O . ASN A 1 204 ? 18.481 -16.769 -21.269 1.00 90.88 204 ASN A O 1
ATOM 1686 N N . CYS A 1 205 ? 20.132 -16.556 -22.770 1.00 89.62 205 CYS A N 1
ATOM 1687 C CA . CYS A 1 205 ? 21.062 -17.413 -22.032 1.00 89.62 205 CYS A CA 1
ATOM 1688 C C . CYS A 1 205 ? 21.529 -16.823 -20.691 1.00 89.62 205 CYS A C 1
ATOM 1690 O O . CYS A 1 205 ? 21.843 -17.593 -19.788 1.00 89.62 205 CYS A O 1
ATOM 1692 N N . GLU A 1 206 ? 21.525 -15.499 -20.535 1.00 93.75 206 GLU A N 1
ATOM 1693 C CA . GLU A 1 206 ? 22.081 -14.796 -19.369 1.00 93.75 206 GLU A CA 1
ATOM 1694 C C . GLU A 1 206 ? 20.996 -14.112 -18.527 1.00 93.75 206 GLU A C 1
ATOM 1696 O O . GLU A 1 206 ? 21.004 -14.228 -17.303 1.00 93.75 206 GLU A O 1
ATOM 1701 N N . CYS A 1 207 ? 20.008 -13.491 -19.173 1.00 96.50 207 CYS A N 1
ATOM 1702 C CA . CYS A 1 207 ? 18.996 -12.659 -18.531 1.00 96.50 207 CYS A CA 1
ATOM 1703 C C . CYS A 1 207 ? 17.566 -13.011 -18.967 1.00 96.50 207 CYS A C 1
ATOM 1705 O O . CYS A 1 207 ? 17.308 -13.549 -20.053 1.00 96.50 207 CYS A O 1
ATOM 1707 N N . THR A 1 208 ? 16.621 -12.625 -18.115 1.00 97.81 208 THR A N 1
ATOM 1708 C CA . THR A 1 208 ? 15.185 -12.655 -18.363 1.00 97.81 208 THR A CA 1
ATOM 1709 C C . THR A 1 208 ? 14.629 -11.232 -18.376 1.00 97.81 208 THR A C 1
ATOM 1711 O O . THR A 1 208 ? 14.819 -10.463 -17.437 1.00 97.81 208 THR A O 1
ATOM 1714 N N . ASN A 1 209 ? 13.892 -10.902 -19.433 1.00 98.06 209 ASN A N 1
ATOM 1715 C CA . ASN A 1 209 ? 13.117 -9.676 -19.536 1.00 98.06 209 ASN A CA 1
ATOM 1716 C C . ASN A 1 209 ? 11.768 -9.881 -18.846 1.00 98.06 209 ASN A C 1
ATOM 1718 O O . ASN A 1 209 ? 10.992 -10.765 -19.228 1.00 98.06 209 ASN A O 1
ATOM 1722 N N . LEU A 1 210 ? 11.481 -9.042 -17.859 1.00 98.50 210 LEU A N 1
ATOM 1723 C CA . LEU A 1 210 ? 10.229 -9.019 -17.120 1.00 98.50 210 LEU A CA 1
ATOM 1724 C C . LEU A 1 210 ? 9.379 -7.832 -17.564 1.00 98.50 210 LEU A C 1
ATOM 1726 O O . LEU A 1 210 ? 9.877 -6.720 -17.737 1.00 98.50 210 LEU A O 1
ATOM 1730 N N . LYS A 1 211 ? 8.076 -8.074 -17.695 1.00 98.50 211 LYS A N 1
ATOM 1731 C CA . LYS A 1 211 ? 7.046 -7.041 -17.784 1.00 98.50 211 LYS A CA 1
ATOM 1732 C C . LYS A 1 211 ? 6.311 -6.976 -16.460 1.00 98.50 211 LYS A C 1
ATOM 1734 O O . LYS A 1 211 ? 5.665 -7.945 -16.070 1.00 98.50 211 LYS A O 1
ATOM 1739 N N . VAL A 1 212 ? 6.392 -5.834 -15.792 1.00 98.56 212 VAL A N 1
ATOM 1740 C CA . VAL A 1 212 ? 5.714 -5.574 -14.521 1.00 98.56 212 VAL A CA 1
ATOM 1741 C C . VAL A 1 212 ? 4.604 -4.564 -14.778 1.00 98.56 212 VAL A C 1
ATOM 1743 O O . VAL A 1 212 ? 4.848 -3.511 -15.355 1.00 98.56 212 VAL A O 1
ATOM 1746 N N . THR A 1 213 ? 3.363 -4.888 -14.431 1.00 98.19 213 THR A N 1
ATOM 1747 C CA . THR A 1 213 ? 2.190 -4.121 -14.871 1.00 98.19 213 THR A CA 1
ATOM 1748 C C . THR A 1 213 ? 1.273 -3.751 -13.721 1.00 98.19 213 THR A C 1
ATOM 1750 O O . THR A 1 213 ? 1.067 -4.544 -12.799 1.00 98.19 213 THR A O 1
ATOM 1753 N N . LYS A 1 214 ? 0.675 -2.563 -13.811 1.00 97.56 214 LYS A N 1
ATOM 1754 C CA . LYS A 1 214 ? -0.332 -2.074 -12.869 1.00 97.56 214 LYS A CA 1
ATOM 1755 C C . LYS A 1 214 ? -1.339 -1.188 -13.597 1.00 97.56 214 LYS A C 1
ATOM 1757 O O . LYS A 1 214 ? -0.996 -0.521 -14.572 1.00 97.56 214 LYS A O 1
ATOM 1762 N N . THR A 1 215 ? -2.594 -1.223 -13.155 1.00 97.62 215 THR A N 1
ATOM 1763 C CA . THR A 1 215 ? -3.617 -0.280 -13.627 1.00 97.62 215 THR A CA 1
ATOM 1764 C C . THR A 1 215 ? -3.810 0.779 -12.560 1.00 97.62 215 THR A C 1
ATOM 1766 O O . THR A 1 215 ? -4.275 0.454 -11.473 1.00 97.62 215 THR A O 1
ATOM 1769 N N . GLU A 1 216 ? -3.410 2.013 -12.847 1.00 96.31 216 GLU A N 1
ATOM 1770 C CA . GLU A 1 216 ? -3.443 3.112 -11.881 1.00 96.31 216 GLU A CA 1
ATOM 1771 C C . GLU A 1 216 ? -3.412 4.468 -12.600 1.00 96.31 216 GLU A C 1
ATOM 1773 O O . GLU A 1 216 ? -3.190 4.539 -13.812 1.00 96.31 216 GLU A O 1
ATOM 1778 N N . ALA A 1 217 ? -3.647 5.546 -11.858 1.00 96.56 217 ALA A N 1
ATOM 1779 C CA . ALA A 1 217 ? -3.492 6.909 -12.342 1.00 96.56 217 ALA A CA 1
ATOM 1780 C C . ALA A 1 217 ? -2.056 7.169 -12.826 1.00 96.56 217 ALA A C 1
ATOM 1782 O O . ALA A 1 217 ? -1.088 6.912 -12.114 1.00 96.56 217 ALA A O 1
ATOM 1783 N N . LEU A 1 218 ? -1.899 7.755 -14.014 1.00 97.44 218 LEU A N 1
ATOM 1784 C CA . LEU A 1 218 ? -0.576 8.131 -14.521 1.00 97.44 218 LEU A CA 1
ATOM 1785 C C . LEU A 1 218 ? 0.120 9.181 -13.634 1.00 97.44 218 LEU A C 1
ATOM 1787 O O . LEU A 1 218 ? 1.346 9.218 -13.575 1.00 97.44 218 LEU A O 1
ATOM 1791 N N . ALA A 1 219 ? -0.645 10.003 -12.908 1.00 96.19 219 ALA A N 1
ATOM 1792 C CA . ALA A 1 219 ? -0.103 11.023 -12.007 1.00 96.19 219 ALA A CA 1
ATOM 1793 C C . ALA A 1 219 ? 0.782 10.460 -10.879 1.00 96.19 219 ALA A C 1
ATOM 1795 O O . ALA A 1 219 ? 1.577 11.201 -10.312 1.00 96.19 219 ALA A O 1
ATOM 1796 N N . VAL A 1 220 ? 0.674 9.165 -10.564 1.00 95.69 220 VAL A N 1
ATOM 1797 C CA . VAL A 1 220 ? 1.470 8.512 -9.514 1.00 95.69 220 VAL A CA 1
ATOM 1798 C C . VAL A 1 220 ? 2.595 7.636 -10.079 1.00 95.69 220 VAL A C 1
ATOM 1800 O O . VAL A 1 220 ? 3.109 6.761 -9.395 1.00 95.69 220 VAL A O 1
ATOM 1803 N N . ILE A 1 221 ? 3.017 7.870 -11.327 1.00 97.94 221 ILE A N 1
ATOM 1804 C CA . ILE A 1 221 ? 4.086 7.093 -11.981 1.00 97.94 221 ILE A CA 1
ATOM 1805 C C . ILE A 1 221 ? 5.419 7.130 -11.222 1.00 97.94 221 ILE A C 1
ATOM 1807 O O . ILE A 1 221 ? 6.198 6.180 -11.305 1.00 97.94 221 ILE A O 1
ATOM 1811 N N . ASP A 1 222 ? 5.678 8.203 -10.471 1.00 97.69 222 ASP A N 1
ATOM 1812 C CA . ASP A 1 222 ? 6.980 8.449 -9.859 1.00 97.69 222 ASP A CA 1
ATOM 1813 C C . ASP A 1 222 ? 7.393 7.314 -8.914 1.00 97.69 222 ASP A C 1
ATOM 1815 O O . ASP A 1 222 ? 8.392 6.639 -9.177 1.00 97.69 222 ASP A O 1
ATOM 1819 N N . TYR A 1 223 ? 6.557 6.996 -7.920 1.00 97.81 223 TYR A N 1
ATOM 1820 C CA . TYR A 1 223 ? 6.849 5.919 -6.971 1.00 97.81 223 TYR A CA 1
ATOM 1821 C C . TYR A 1 223 ? 6.965 4.556 -7.675 1.00 97.81 223 TYR A C 1
ATOM 1823 O O . TYR A 1 223 ? 7.781 3.722 -7.287 1.00 97.81 223 TYR A O 1
ATOM 1831 N N . GLN A 1 224 ? 6.178 4.312 -8.735 1.00 98.50 224 GLN A N 1
ATOM 1832 C CA . GLN A 1 224 ? 6.241 3.044 -9.469 1.00 98.50 224 GLN A CA 1
ATOM 1833 C C . GLN A 1 224 ? 7.614 2.876 -10.123 1.00 98.50 224 GLN A C 1
ATOM 1835 O O . GLN A 1 224 ? 8.235 1.819 -10.026 1.00 98.50 224 GLN A O 1
ATOM 1840 N N . THR A 1 225 ? 8.114 3.927 -10.776 1.00 98.56 225 THR A N 1
ATOM 1841 C CA . THR A 1 225 ? 9.444 3.899 -11.397 1.00 98.56 225 THR A CA 1
ATOM 1842 C C . THR A 1 225 ? 10.574 3.813 -10.380 1.00 98.56 225 THR A C 1
ATOM 1844 O O . THR A 1 225 ? 11.550 3.124 -10.656 1.00 98.56 225 THR A O 1
ATOM 1847 N N . GLU A 1 226 ? 10.435 4.442 -9.211 1.00 98.62 226 GLU A N 1
ATOM 1848 C CA . GLU A 1 226 ? 11.393 4.307 -8.110 1.00 98.62 226 GLU A CA 1
ATOM 1849 C C . GLU A 1 226 ? 11.479 2.845 -7.654 1.00 98.62 226 GLU A C 1
ATOM 1851 O O . GLU A 1 226 ? 12.557 2.253 -7.666 1.00 98.62 226 GLU A O 1
ATOM 1856 N N . LEU A 1 227 ? 10.335 2.215 -7.362 1.00 98.31 227 LEU A N 1
ATOM 1857 C CA . LEU A 1 227 ? 10.281 0.804 -6.970 1.00 98.31 227 LEU A CA 1
ATOM 1858 C C . LEU A 1 227 ? 10.921 -0.112 -8.012 1.00 98.31 227 LEU A C 1
ATOM 1860 O O . LEU A 1 227 ? 11.721 -0.976 -7.657 1.00 98.31 227 LEU A O 1
ATOM 1864 N N . MET A 1 228 ? 10.591 0.060 -9.295 1.00 98.56 228 MET A N 1
ATOM 1865 C CA . MET A 1 228 ? 11.136 -0.796 -10.355 1.00 98.56 228 MET A CA 1
ATOM 1866 C C . MET A 1 228 ? 12.645 -0.606 -10.542 1.00 98.56 228 MET A C 1
ATOM 1868 O O . MET A 1 228 ? 13.353 -1.593 -10.770 1.00 98.56 228 MET A O 1
ATOM 1872 N N . SER A 1 229 ? 13.154 0.620 -10.393 1.00 98.38 229 SER A N 1
ATOM 1873 C CA . SER A 1 229 ? 14.595 0.891 -10.360 1.00 98.38 229 SER A CA 1
ATOM 1874 C C . SER A 1 229 ? 15.270 0.184 -9.184 1.00 98.38 229 SER A C 1
ATOM 1876 O O . SER A 1 229 ? 16.285 -0.486 -9.375 1.00 98.38 229 SER A O 1
ATOM 1878 N N . LEU A 1 230 ? 14.692 0.261 -7.980 1.00 98.56 230 LEU A N 1
ATOM 1879 C CA . LEU A 1 230 ? 15.255 -0.373 -6.785 1.00 98.56 230 LEU A CA 1
ATOM 1880 C C . LEU A 1 230 ? 15.212 -1.900 -6.846 1.00 98.56 230 LEU A C 1
ATOM 1882 O O . LEU A 1 230 ? 16.203 -2.541 -6.499 1.00 98.56 230 LEU A O 1
ATOM 1886 N N . TYR A 1 231 ? 14.122 -2.495 -7.338 1.00 98.62 231 TYR A N 1
ATOM 1887 C CA . TYR A 1 231 ? 14.068 -3.938 -7.573 1.00 98.62 231 TYR A CA 1
ATOM 1888 C C . TYR A 1 231 ? 15.121 -4.374 -8.590 1.00 98.62 231 TYR A C 1
ATOM 1890 O O . TYR A 1 231 ? 15.845 -5.334 -8.341 1.00 98.62 231 TYR A O 1
ATOM 1898 N N . SER A 1 232 ? 15.268 -3.645 -9.698 1.00 98.12 232 SER A N 1
ATOM 1899 C CA . SER A 1 232 ? 16.308 -3.948 -10.687 1.00 98.12 232 SER A CA 1
ATOM 1900 C C . SER A 1 232 ? 17.700 -3.891 -10.053 1.00 98.12 232 SER A C 1
ATOM 1902 O O . SER A 1 232 ? 18.461 -4.846 -10.169 1.00 98.12 232 SER A O 1
ATOM 1904 N N . LYS A 1 233 ? 17.994 -2.839 -9.279 1.00 98.00 233 LYS A N 1
ATOM 1905 C CA . LYS A 1 233 ? 19.264 -2.663 -8.557 1.00 98.00 233 LYS A CA 1
ATOM 1906 C C . LYS A 1 233 ? 19.537 -3.792 -7.561 1.00 98.00 233 LYS A C 1
ATOM 1908 O O . LYS A 1 233 ? 20.642 -4.327 -7.531 1.00 98.00 233 LYS A O 1
ATOM 1913 N N . LYS A 1 234 ? 18.530 -4.183 -6.774 1.00 98.38 234 LYS A N 1
ATOM 1914 C CA . LYS A 1 234 ? 18.619 -5.272 -5.790 1.00 98.38 234 LYS A CA 1
ATOM 1915 C C . LYS A 1 234 ? 18.954 -6.618 -6.413 1.00 98.38 234 LYS A C 1
ATOM 1917 O O . LYS A 1 234 ? 19.702 -7.393 -5.823 1.00 98.38 234 LYS A O 1
ATOM 1922 N N . TYR A 1 235 ? 18.409 -6.888 -7.590 1.00 98.31 235 TYR 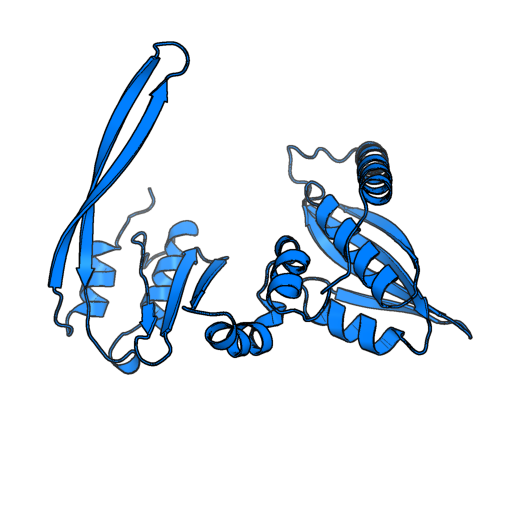A N 1
ATOM 1923 C CA . TYR A 1 235 ? 18.600 -8.156 -8.285 1.00 98.31 235 TYR A CA 1
ATOM 1924 C C . TYR A 1 235 ? 19.654 -8.081 -9.391 1.00 98.31 235 TYR A C 1
ATOM 1926 O O . TYR A 1 235 ? 19.638 -8.918 -10.289 1.00 98.31 235 TYR A O 1
ATOM 1934 N N . GLU A 1 236 ? 20.575 -7.113 -9.310 1.00 98.00 236 GLU A N 1
ATOM 1935 C CA . GLU A 1 236 ? 21.710 -6.961 -10.235 1.00 98.00 236 GLU A CA 1
ATOM 1936 C C . GLU A 1 236 ? 21.271 -6.859 -11.711 1.00 98.00 236 GLU A C 1
ATOM 1938 O O . GLU A 1 236 ? 21.949 -7.329 -12.623 1.00 98.00 236 GLU A O 1
ATOM 1943 N N . GLY A 1 237 ? 20.098 -6.271 -11.939 1.00 97.44 237 GLY A N 1
ATOM 1944 C CA . GLY A 1 237 ? 19.496 -6.066 -13.246 1.00 97.44 237 GLY A CA 1
ATOM 1945 C C . GLY A 1 237 ? 19.354 -4.594 -13.621 1.00 97.44 237 GLY A C 1
ATOM 1946 O O . GLY A 1 237 ? 19.843 -3.693 -12.942 1.00 97.44 237 GLY A O 1
ATOM 1947 N N . GLU A 1 238 ? 18.631 -4.353 -14.710 1.00 97.75 238 GLU A N 1
ATOM 1948 C CA . GLU A 1 238 ? 18.434 -3.023 -15.284 1.00 97.75 238 GLU A CA 1
ATOM 1949 C C . GLU A 1 238 ? 16.949 -2.706 -15.468 1.00 97.75 238 GLU A C 1
ATOM 1951 O O . GLU A 1 238 ? 16.172 -3.516 -15.983 1.00 97.75 238 GLU A O 1
ATOM 1956 N N . TYR A 1 239 ? 16.562 -1.491 -15.079 1.00 98.31 239 TYR A N 1
ATOM 1957 C CA . TYR A 1 239 ? 15.241 -0.956 -15.368 1.00 98.31 239 TYR A CA 1
ATOM 1958 C C . TYR A 1 239 ? 15.261 -0.236 -16.720 1.00 98.31 239 TYR A C 1
ATOM 1960 O O . TYR A 1 239 ? 15.907 0.794 -16.886 1.00 98.31 239 TYR A O 1
ATOM 1968 N N . MET A 1 240 ? 14.509 -0.756 -17.688 1.00 97.94 240 MET A N 1
ATOM 1969 C CA . MET A 1 240 ? 14.495 -0.263 -19.072 1.00 97.94 240 MET A CA 1
ATOM 1970 C C . MET A 1 240 ? 13.439 0.825 -19.317 1.00 97.94 240 MET A C 1
ATOM 1972 O O . MET A 1 240 ? 13.226 1.252 -20.454 1.00 97.94 240 MET A O 1
ATOM 1976 N N . GLY A 1 241 ? 12.739 1.254 -18.266 1.00 97.75 241 GLY A N 1
ATOM 1977 C CA . GLY A 1 241 ? 11.663 2.236 -18.335 1.00 97.75 241 GLY A CA 1
ATOM 1978 C C . GLY A 1 241 ? 10.266 1.618 -18.429 1.00 97.75 241 GLY A C 1
ATOM 1979 O O . GLY A 1 241 ? 10.061 0.410 -18.300 1.00 97.75 241 GLY A O 1
ATOM 1980 N N . TRP A 1 242 ? 9.278 2.485 -18.645 1.00 98.56 242 TRP A N 1
ATOM 1981 C CA . TRP A 1 242 ? 7.859 2.128 -18.659 1.00 98.56 242 TRP A CA 1
ATOM 1982 C C . TRP A 1 242 ? 7.185 2.420 -20.000 1.00 98.56 242 TRP A C 1
ATOM 1984 O O . TRP A 1 242 ? 7.745 3.042 -20.893 1.00 98.56 242 TRP A O 1
ATOM 1994 N N . SER A 1 243 ? 5.961 1.965 -20.174 1.00 97.69 243 SER A N 1
ATOM 1995 C CA . SER A 1 243 ? 5.078 2.306 -21.282 1.00 97.69 243 SER A CA 1
ATOM 1996 C C . SER A 1 243 ? 3.657 2.368 -20.751 1.00 97.69 243 SER A C 1
ATOM 1998 O O . SER A 1 243 ? 3.368 1.829 -19.680 1.00 97.69 243 SER A O 1
ATOM 2000 N N . VAL A 1 244 ? 2.775 3.055 -21.470 1.00 97.56 244 VAL A N 1
ATOM 2001 C CA . VAL A 1 244 ? 1.428 3.317 -20.976 1.00 97.56 244 VAL A CA 1
ATOM 2002 C C . VAL A 1 244 ? 0.395 3.247 -22.079 1.00 97.56 244 VAL A C 1
ATOM 2004 O O . VAL A 1 244 ? 0.644 3.607 -23.231 1.00 97.56 244 VAL A O 1
ATOM 2007 N N . ARG A 1 245 ? -0.794 2.796 -21.698 1.00 95.25 245 ARG A N 1
ATOM 2008 C CA . ARG A 1 245 ? -2.001 2.837 -22.512 1.00 95.25 245 ARG A CA 1
ATOM 2009 C C . ARG A 1 245 ? -3.168 3.259 -21.625 1.00 95.25 245 ARG A C 1
ATOM 2011 O O . ARG A 1 245 ? -3.316 2.705 -20.540 1.00 95.25 245 ARG A O 1
ATOM 2018 N N . LYS A 1 246 ? -4.015 4.184 -22.086 1.00 90.50 246 LYS A N 1
ATOM 2019 C CA . LYS A 1 246 ? -5.262 4.517 -21.375 1.00 90.50 246 LYS A CA 1
ATOM 2020 C C . LYS A 1 246 ? -6.103 3.260 -21.147 1.00 90.50 246 LYS A C 1
ATOM 2022 O O . LYS A 1 246 ? -6.209 2.427 -22.052 1.00 90.50 246 LYS A O 1
ATOM 2027 N N . ALA A 1 247 ? -6.665 3.127 -19.948 1.00 85.88 247 ALA A N 1
ATOM 2028 C CA . ALA A 1 247 ? -7.541 2.006 -19.619 1.00 85.88 247 ALA A CA 1
ATOM 2029 C C . ALA A 1 247 ? -8.909 2.129 -20.315 1.00 85.88 247 ALA A C 1
ATOM 2031 O O . ALA A 1 247 ? -9.477 1.115 -20.724 1.00 85.88 247 ALA A O 1
ATOM 2032 N N . PHE A 1 248 ? -9.384 3.367 -20.509 1.00 78.06 248 PHE A N 1
ATOM 2033 C CA . PHE A 1 248 ? -10.677 3.707 -21.107 1.00 78.06 248 PHE A CA 1
ATOM 2034 C C . PHE A 1 248 ? -10.560 4.875 -22.096 1.00 78.06 248 PHE A C 1
ATOM 2036 O O . PHE A 1 248 ? -9.677 5.748 -21.904 1.00 78.06 248 PHE A O 1
#

Sequence (248 aa):
MFGNNTPEYLGDLLSKQNIEEEILYDIDEDYDELTGKTMEMKNEFKVKFVYSGLKSISYREILKGIGNYEQGRDPSIGESVYFISTENDVVFHMYDDRGCDVFGLNKGTLAPVYHNFRKWILDYNRIEIDNAFEEGLYNYFENPEEKEERVRANEIKVEETKIDLFQDNTCHITHSLVIPNDRTEECINEISETGFNVFVDIKNCECTNLKVTKTEALAVIDYQTELMSLYSKKYEGEYMGWSVRKAF

pLDDT: mean 92.83, std 7.62, range [46.53, 98.75]

Foldseek 3Di:
DQDQPAVVQVCVQCVPFDKDKDKDWDWDWDQDPVVRDIDIDIDIDMDIDTDDDPVSGPVVVVLVQQQVQVVSDPPHHQDWDWDADPPLQWIKTDRYNLDIDIDHPDLVSCVVVCVVLLASDALLCNCVVCCRNVHDLHPQDDDPVSLVVLVVVLVVVVVVVVQDLVDPQWKKKKWKKKFFPVLVVVLQVSCVSYQWDKDFDDDDPTITIIIIIDTGGSVPVSSVQRVQQSSQVVRVIDTPGMDIDHPD